Protein AF-H7EK19-F1 (afdb_monomer_lite)

Foldseek 3Di:
DVVVVVVVVVVVVLVVLPAQAAEAEDQDDPDADEAEDDDVVVVSCQCSVQVHRYWYQHQVQCWIWTDHPNHIYIYRLQNARDPVLSVQCVVLVHPHNVLSVVCVVQVHRHSVLSCQCVVQVAPHSVLSVQCVVQVNSHNVLSVVCVVVVHSHPVVSVLVCLQVVLVDPDSVLCVLQVVQVHSHPVQSVLCVVQVHRHSVLSVVCVVLVNRHPVLSVVLVVLVQQLVLQCVVFVDASLLSNLVSLLLVDAFFKDALVRQLVSSVVSLVVRDPSSQQSVQCVRVVDSDGSSVCSDSVNVLVSLVPGDCVQQADADPVRNMTGGDHDRDDRDRDPPPPPPPPPPPPPPPDPDDDD

Organism: NCBI:txid907348

Sequence (352 aa):
MKKLFVALAFIFASFRAWAEIRYIEIESVSNTAIVRLKRLEDLEFLIGKNNISVAFFQKSSGDLLITASGTYFSIFLNGYRTIDDYKKGTSAGFKNGSDFSDAEKHGITSSELYYFFTSNRFSTVADCSDARKNGFPSSNQYYAAKEKGFSKYSDYSEYLKYTELGYKTKEDWKKAEKKGFSYASYFYDAQAKGFSTNADYQKAKSYNLMDESSFKKFCEIEDSIERIISAKTIDKRQAFVFYFLVQLPKGESAISVLSKSLKNLYDENSSDVKNALSKYVNNSYYGPTSLFDQDSLRSFFASVKTSELGSYSSKTEIFKRNGNKPNYPATKKASNGKSGMRNNDENKADAK

Radius of gyration: 44.45 Å; chains: 1; bounding box: 92×53×117 Å

pLDDT: mean 89.16, std 16.13, range [36.12, 98.62]

Secondary structure (DSSP, 8-state):
-HHHHHHHHHHHHTTTT---PEEEEES---S--EEEPS-HHHHHHHHHHHT--EEEEETTTTEEEEEETTEEEEEE-TT-SSHHHHHHHHHTT-SSHHHHHHHHHTT---HHHHHHHHHHT-S-HHHHHHHHHTT-SSHHHHHHHHHTT--SHHHHHHHHHHHHTT-SSHHHHHHHHHTT--SHHHHHHHHHTT--SHHHHHHHHHTT--SHHHHHHHHHHHHHHHHHHHHH---HHHHHHHHHHTTSPSEEEEHHHHHHHHHHHHHTS-HHHHHHHHHHHHSSSS-GGGGGSHHHHHHHHHHS--TTTEEEETTTTEEEE-SPPP-PPPP---------------------

Structure (mmCIF, N/CA/C/O backbone):
data_AF-H7EK19-F1
#
_entry.id   AF-H7EK19-F1
#
loop_
_atom_site.group_PDB
_atom_site.id
_atom_site.type_symbol
_atom_site.label_atom_id
_atom_site.label_alt_id
_atom_site.label_comp_id
_atom_site.label_asym_id
_atom_site.label_entity_id
_atom_site.label_seq_id
_atom_site.pdbx_PDB_ins_code
_atom_site.Cartn_x
_atom_site.Cartn_y
_atom_site.Cartn_z
_atom_site.occupancy
_atom_site.B_iso_or_equiv
_atom_site.auth_seq_id
_atom_site.auth_comp_id
_atom_site.auth_asym_id
_atom_site.auth_atom_id
_atom_site.pdbx_PDB_model_num
ATOM 1 N N . MET A 1 1 ? 18.293 41.337 -48.783 1.00 52.56 1 MET A N 1
ATOM 2 C CA . MET A 1 1 ? 17.989 40.147 -49.615 1.00 52.56 1 MET A CA 1
ATOM 3 C C . MET A 1 1 ? 19.201 39.537 -50.336 1.00 52.56 1 MET A C 1
ATOM 5 O O . MET A 1 1 ? 19.353 38.329 -50.241 1.00 52.56 1 MET A O 1
ATOM 9 N N . LYS A 1 2 ? 20.118 40.296 -50.970 1.00 51.81 2 LYS A N 1
ATOM 10 C CA . LYS A 1 2 ? 21.288 39.707 -51.679 1.00 51.81 2 LYS A CA 1
ATOM 11 C C . LYS A 1 2 ? 22.258 38.883 -50.802 1.00 51.81 2 LYS A C 1
ATOM 13 O O . LYS A 1 2 ? 22.782 37.885 -51.272 1.00 51.81 2 LYS A O 1
ATOM 18 N N . LYS A 1 3 ? 22.450 39.232 -49.521 1.00 51.56 3 LYS A N 1
ATOM 19 C CA . LYS A 1 3 ? 23.320 38.466 -48.598 1.00 51.56 3 LYS A CA 1
ATOM 20 C C . LYS A 1 3 ? 22.725 37.117 -48.143 1.00 51.56 3 LYS A C 1
ATOM 22 O O . LYS A 1 3 ? 23.484 36.219 -47.809 1.00 51.56 3 LYS A O 1
ATOM 27 N N . LEU A 1 4 ? 21.396 36.953 -48.183 1.00 51.84 4 LEU A N 1
ATOM 28 C CA . LEU A 1 4 ? 20.722 35.697 -47.816 1.00 51.84 4 LEU A CA 1
ATOM 29 C C . LEU A 1 4 ? 20.793 34.660 -48.958 1.00 51.84 4 LEU A C 1
ATOM 31 O O . LEU A 1 4 ? 20.957 33.471 -48.713 1.00 51.84 4 LEU A O 1
ATOM 35 N N . PHE A 1 5 ? 20.745 35.126 -50.213 1.00 51.88 5 PHE A N 1
ATOM 36 C CA . PHE A 1 5 ? 20.831 34.272 -51.406 1.00 51.88 5 PHE A CA 1
ATOM 37 C C . PHE A 1 5 ? 22.231 33.673 -51.621 1.00 51.88 5 PHE A C 1
ATOM 39 O O . PHE A 1 5 ? 22.344 32.529 -52.045 1.00 51.88 5 PHE A O 1
ATOM 46 N N . VAL A 1 6 ? 23.299 34.408 -51.282 1.00 55.41 6 VAL A N 1
ATOM 47 C CA . VAL A 1 6 ? 24.682 33.897 -51.372 1.00 55.41 6 VAL A CA 1
ATOM 48 C C . VAL A 1 6 ? 24.949 32.819 -50.312 1.00 55.41 6 VAL A C 1
ATOM 50 O O . VAL A 1 6 ? 25.615 31.832 -50.609 1.00 55.41 6 VAL A O 1
ATOM 53 N N . ALA A 1 7 ? 24.372 32.954 -49.113 1.00 51.50 7 ALA A N 1
ATOM 54 C CA . ALA A 1 7 ? 24.467 31.933 -48.069 1.00 51.50 7 ALA A CA 1
ATOM 55 C C . ALA A 1 7 ? 23.697 30.648 -48.439 1.00 51.50 7 ALA A C 1
ATOM 57 O O . ALA A 1 7 ? 24.230 29.554 -48.275 1.00 51.50 7 ALA A O 1
ATOM 58 N N . LEU A 1 8 ? 22.489 30.759 -49.014 1.00 48.19 8 LEU A N 1
ATOM 59 C CA . LEU A 1 8 ? 21.727 29.588 -49.477 1.00 48.19 8 LEU A CA 1
ATOM 60 C C . LEU A 1 8 ? 22.369 28.889 -50.688 1.00 48.19 8 LEU A C 1
ATOM 62 O O . LEU A 1 8 ? 22.341 27.663 -50.767 1.00 48.19 8 LEU A O 1
ATOM 66 N N . ALA A 1 9 ? 22.974 29.639 -51.615 1.00 51.50 9 ALA A N 1
ATOM 67 C CA . ALA A 1 9 ? 23.651 29.060 -52.776 1.00 51.50 9 ALA A CA 1
ATOM 68 C C . ALA A 1 9 ? 24.913 28.266 -52.388 1.00 51.50 9 ALA A C 1
ATOM 70 O O . ALA A 1 9 ? 25.186 27.230 -52.990 1.00 51.50 9 ALA A O 1
ATOM 71 N N . PHE A 1 10 ? 25.641 28.695 -51.348 1.00 50.44 10 PHE A N 1
ATOM 72 C CA . PHE A 1 10 ? 26.781 27.941 -50.809 1.00 50.44 10 PHE A CA 1
ATOM 73 C C . PHE A 1 10 ? 26.355 26.646 -50.103 1.00 50.44 10 PHE A C 1
ATOM 75 O O . PHE A 1 10 ? 27.049 25.642 -50.229 1.00 50.44 10 PHE A O 1
ATOM 82 N N . ILE A 1 11 ? 25.198 26.642 -49.427 1.00 52.88 11 ILE A N 1
ATOM 83 C CA . ILE A 1 11 ? 24.636 25.439 -48.789 1.00 52.88 11 ILE A CA 1
ATOM 84 C C . ILE A 1 11 ? 24.154 24.427 -49.844 1.00 52.88 11 ILE A C 1
ATOM 86 O O . ILE A 1 11 ? 24.342 23.231 -49.672 1.00 52.88 11 ILE A O 1
ATOM 90 N N . PHE A 1 12 ? 23.576 24.871 -50.965 1.00 49.97 12 PHE A N 1
ATOM 91 C CA . PHE A 1 12 ? 23.122 23.953 -52.022 1.00 49.97 12 PHE A CA 1
ATOM 92 C C . PHE A 1 12 ? 24.250 23.445 -52.938 1.00 49.97 12 PHE A C 1
ATOM 94 O O . PHE A 1 12 ? 24.165 22.325 -53.443 1.00 49.97 12 PHE A O 1
ATOM 101 N N . ALA A 1 13 ? 25.319 24.223 -53.146 1.00 50.69 13 ALA A N 1
ATOM 102 C CA . ALA A 1 13 ? 26.465 23.791 -53.950 1.00 50.69 13 ALA A CA 1
ATOM 103 C C . ALA A 1 13 ? 27.317 22.722 -53.242 1.00 50.69 13 ALA A C 1
ATOM 105 O O . ALA A 1 13 ? 27.831 21.820 -53.903 1.00 50.69 13 ALA A O 1
ATOM 106 N N . SER A 1 14 ? 27.411 22.759 -51.908 1.00 51.62 14 SER A N 1
ATOM 107 C CA . SER A 1 14 ? 28.119 21.737 -51.126 1.00 51.62 14 SER A CA 1
ATOM 108 C C . SER A 1 14 ? 27.370 20.404 -51.025 1.00 51.62 14 SER A C 1
ATOM 110 O O . SER A 1 14 ? 27.998 19.403 -50.702 1.00 51.62 14 SER A O 1
ATOM 112 N N . PHE A 1 15 ? 26.074 20.345 -51.360 1.00 53.38 15 PHE A N 1
ATOM 113 C CA . PHE A 1 15 ? 25.311 19.088 -51.421 1.00 53.38 15 PHE A CA 1
ATOM 114 C C . PHE A 1 15 ? 25.451 18.341 -52.761 1.00 53.38 15 PHE A C 1
ATOM 116 O O . PHE A 1 15 ? 25.273 17.128 -52.795 1.00 53.38 15 PHE A O 1
ATOM 123 N N . ARG A 1 16 ? 25.797 19.019 -53.868 1.00 50.16 16 ARG A N 1
ATOM 124 C CA . ARG A 1 16 ? 25.905 18.391 -55.207 1.00 50.16 16 ARG A CA 1
ATOM 125 C C . ARG A 1 16 ? 27.272 17.778 -55.534 1.00 50.16 16 ARG A C 1
ATOM 127 O O . ARG A 1 16 ? 27.375 17.077 -56.534 1.00 50.16 16 ARG A O 1
ATOM 134 N N . ALA A 1 17 ? 28.302 18.032 -54.726 1.00 50.84 17 ALA A N 1
ATOM 135 C CA . ALA A 1 17 ? 29.666 17.544 -54.963 1.00 50.84 17 ALA A CA 1
ATOM 136 C C . ALA A 1 17 ? 30.024 16.266 -54.182 1.00 50.84 17 ALA A C 1
ATOM 138 O O . ALA A 1 17 ? 31.164 15.809 -54.249 1.00 50.84 17 ALA A O 1
ATOM 139 N N . TRP A 1 18 ? 29.066 15.666 -53.473 1.00 57.31 18 TRP A N 1
ATOM 140 C CA . TRP A 1 18 ? 29.227 14.329 -52.906 1.00 57.31 18 TRP A CA 1
ATOM 141 C C . TRP A 1 18 ? 29.017 13.318 -54.031 1.00 57.31 18 TRP A C 1
ATOM 143 O O . TRP A 1 18 ? 27.973 12.682 -54.148 1.00 57.31 18 TRP A O 1
ATOM 153 N N . ALA A 1 19 ? 30.009 13.236 -54.917 1.00 56.16 19 ALA A N 1
ATOM 154 C CA . ALA A 1 19 ? 30.205 12.062 -55.748 1.00 56.16 19 ALA A CA 1
ATOM 155 C C . ALA A 1 19 ? 30.155 10.828 -54.836 1.00 56.16 19 ALA A C 1
ATOM 157 O O . ALA A 1 19 ? 30.661 10.892 -53.717 1.00 56.16 19 ALA A O 1
ATOM 158 N N . GLU A 1 20 ? 29.524 9.744 -55.288 1.00 81.75 20 GLU A N 1
ATOM 159 C CA . GLU A 1 20 ? 29.396 8.494 -54.534 1.00 81.75 20 GLU A CA 1
ATOM 160 C C . GLU A 1 20 ? 30.774 8.025 -54.042 1.00 81.75 20 GLU A C 1
ATOM 162 O O . GLU A 1 20 ? 31.534 7.393 -54.781 1.00 81.75 20 GLU A O 1
ATOM 167 N N . ILE A 1 21 ? 31.128 8.372 -52.799 1.00 92.56 21 ILE A N 1
ATOM 168 C CA . ILE A 1 21 ? 32.366 7.912 -52.183 1.00 92.56 21 ILE A CA 1
ATOM 169 C C . ILE A 1 21 ? 32.219 6.407 -52.025 1.00 92.56 21 ILE A C 1
ATOM 171 O O . ILE A 1 21 ? 31.307 5.919 -51.356 1.00 92.56 21 ILE A O 1
ATOM 175 N N . ARG A 1 22 ? 33.126 5.659 -52.640 1.00 93.94 22 ARG A N 1
ATOM 176 C CA . ARG A 1 22 ? 33.202 4.214 -52.467 1.00 93.94 22 ARG A CA 1
ATOM 177 C C . ARG A 1 22 ? 33.968 3.919 -51.191 1.00 93.94 22 ARG A C 1
ATOM 179 O O . ARG A 1 22 ? 35.122 4.318 -51.051 1.00 93.94 22 ARG A O 1
ATOM 186 N N . TYR A 1 23 ? 33.325 3.203 -50.281 1.00 94.94 23 TYR A N 1
ATOM 187 C CA . TYR A 1 23 ? 33.923 2.768 -49.027 1.00 94.94 23 TYR A CA 1
ATOM 188 C C . TYR A 1 23 ? 34.503 1.361 -49.198 1.00 94.94 23 TYR A C 1
ATOM 190 O O . TYR A 1 23 ? 33.780 0.434 -49.561 1.00 94.94 23 TYR A O 1
ATOM 198 N N . ILE A 1 24 ? 35.805 1.203 -48.957 1.00 95.62 24 ILE A N 1
ATOM 199 C CA . ILE A 1 24 ? 36.525 -0.074 -49.058 1.00 95.62 24 ILE A CA 1
ATOM 200 C C . ILE A 1 24 ? 36.965 -0.504 -47.659 1.00 95.62 24 ILE A C 1
ATOM 202 O O . ILE A 1 24 ? 37.711 0.213 -46.999 1.00 95.62 24 ILE A O 1
ATOM 206 N N . GLU A 1 25 ? 36.517 -1.670 -47.194 1.00 95.44 25 GLU A N 1
ATOM 207 C CA . GLU A 1 25 ? 36.980 -2.232 -45.920 1.00 95.44 25 GLU A CA 1
ATOM 208 C C . GLU A 1 25 ? 38.424 -2.733 -46.059 1.00 95.44 25 GLU A C 1
ATOM 210 O O . GLU A 1 25 ? 38.752 -3.454 -47.002 1.00 95.44 25 GLU A O 1
ATOM 215 N N . ILE A 1 26 ? 39.285 -2.347 -45.117 1.00 95.06 26 ILE A N 1
ATOM 216 C CA . ILE A 1 26 ? 40.677 -2.796 -45.032 1.00 95.06 26 ILE A CA 1
ATOM 217 C C . ILE A 1 26 ? 40.980 -3.328 -43.628 1.00 95.06 26 ILE A C 1
ATOM 219 O O . ILE A 1 26 ? 40.416 -2.871 -42.630 1.00 95.06 26 ILE A O 1
ATOM 223 N N . GLU A 1 27 ? 41.897 -4.290 -43.535 1.00 91.94 27 GLU A N 1
ATOM 224 C CA . GLU A 1 27 ? 42.293 -4.874 -42.247 1.00 91.94 27 GLU A CA 1
ATOM 225 C C . GLU A 1 27 ? 43.249 -3.958 -41.472 1.00 91.94 27 GLU A C 1
ATOM 227 O O . GLU A 1 27 ? 43.070 -3.716 -40.271 1.00 91.94 27 GLU A O 1
ATOM 232 N N . SER A 1 28 ? 44.267 -3.438 -42.165 1.00 91.62 28 SER A N 1
ATOM 233 C CA . SER A 1 28 ? 45.295 -2.572 -41.590 1.00 91.62 28 SER A CA 1
ATOM 234 C C . SER A 1 28 ? 46.001 -1.718 -42.647 1.00 91.62 28 SER A C 1
ATOM 236 O O . SER A 1 28 ? 45.961 -2.019 -43.840 1.00 91.62 28 SER A O 1
ATOM 238 N N . VAL A 1 29 ? 46.677 -0.661 -42.187 1.00 90.25 29 VAL A N 1
ATOM 239 C CA . VAL A 1 29 ? 47.654 0.111 -42.966 1.00 90.25 29 VAL A CA 1
ATOM 240 C C . VAL A 1 29 ? 49.002 0.012 -42.261 1.00 90.25 29 VAL A C 1
ATOM 242 O O . VAL A 1 29 ? 49.128 0.414 -41.106 1.00 90.25 29 VAL A O 1
ATOM 245 N N . SER A 1 30 ? 50.017 -0.523 -42.940 1.00 88.62 30 SER A N 1
ATOM 246 C CA . SER A 1 30 ? 51.378 -0.634 -42.402 1.00 88.62 30 SER A CA 1
ATOM 247 C C . SER A 1 30 ? 52.306 0.439 -42.974 1.00 88.62 30 SER A C 1
ATOM 249 O O . SER A 1 30 ? 52.207 0.790 -44.149 1.00 88.62 30 SER A O 1
ATOM 251 N N . ASN A 1 31 ? 53.261 0.906 -42.163 1.00 85.69 31 ASN A N 1
ATOM 252 C CA . ASN A 1 31 ? 54.425 1.697 -42.594 1.00 85.69 31 ASN A CA 1
ATOM 253 C C . ASN A 1 31 ? 54.110 3.010 -43.337 1.00 85.69 31 ASN A C 1
ATOM 255 O O . ASN A 1 31 ? 54.865 3.425 -44.211 1.00 85.69 31 ASN A O 1
ATOM 259 N N . THR A 1 32 ? 53.006 3.677 -42.991 1.00 90.69 32 THR A N 1
ATOM 260 C CA . THR A 1 32 ? 52.568 4.918 -43.648 1.00 90.69 32 THR A CA 1
ATOM 261 C C . THR A 1 32 ? 52.334 6.019 -42.616 1.00 90.69 32 THR A C 1
ATOM 263 O O . THR A 1 32 ? 51.726 5.775 -41.574 1.00 90.69 32 THR A O 1
ATOM 266 N N . ALA A 1 33 ? 52.805 7.239 -42.887 1.00 94.12 33 ALA A N 1
ATOM 267 C CA . ALA A 1 33 ? 52.513 8.399 -42.046 1.00 94.12 33 ALA A CA 1
ATOM 268 C C . ALA A 1 33 ? 51.049 8.831 -42.234 1.00 94.12 33 ALA A C 1
ATOM 270 O O . ALA A 1 33 ? 50.626 9.117 -43.355 1.00 94.12 33 ALA A O 1
ATOM 271 N N . ILE A 1 34 ? 50.283 8.880 -41.140 1.00 96.25 34 ILE A N 1
ATOM 272 C CA . ILE A 1 34 ? 48.852 9.207 -41.152 1.00 96.25 34 ILE A CA 1
ATOM 273 C C . ILE A 1 34 ? 48.601 10.472 -40.327 1.00 96.25 34 ILE A C 1
ATOM 275 O O . ILE A 1 34 ? 48.932 10.534 -39.142 1.00 96.25 34 ILE A O 1
ATOM 279 N N . VAL A 1 35 ? 47.951 11.463 -40.936 1.00 97.12 35 VAL A N 1
ATOM 280 C CA . VAL A 1 35 ? 47.472 12.668 -40.251 1.00 97.12 35 VAL A CA 1
ATOM 281 C C . VAL A 1 35 ? 46.093 12.391 -39.649 1.00 97.12 35 VAL A C 1
ATOM 283 O O . VAL A 1 35 ? 45.147 12.063 -40.363 1.00 97.12 35 VAL A O 1
ATOM 286 N N . ARG A 1 36 ? 45.958 12.519 -38.324 1.00 97.38 36 ARG A N 1
ATOM 287 C CA . ARG A 1 36 ? 44.679 12.318 -37.621 1.00 97.38 36 ARG A CA 1
ATOM 288 C C . ARG A 1 36 ? 43.866 13.606 -37.574 1.00 97.38 36 ARG A C 1
ATOM 290 O O . ARG A 1 36 ? 44.278 14.589 -36.958 1.00 97.38 36 ARG A O 1
ATOM 297 N N . LEU A 1 37 ? 42.696 13.577 -38.195 1.00 97.56 37 LEU A N 1
ATOM 298 C CA . LEU A 1 37 ? 41.706 14.643 -38.157 1.00 97.56 37 LEU A CA 1
ATOM 299 C C . LEU A 1 37 ? 40.882 14.548 -36.869 1.00 97.56 37 LEU A C 1
ATOM 301 O O . LEU A 1 37 ? 40.599 13.458 -36.374 1.00 97.56 37 LEU A O 1
ATOM 305 N N . LYS A 1 38 ? 40.488 15.704 -36.326 1.00 95.31 38 LYS A N 1
ATOM 306 C CA . LYS A 1 38 ? 39.653 15.789 -35.114 1.00 95.31 38 LYS A CA 1
ATOM 307 C C . LYS A 1 38 ? 38.187 16.095 -35.404 1.00 95.31 38 LYS A C 1
ATOM 309 O O . LYS A 1 38 ? 37.343 15.829 -34.556 1.00 95.31 38 LYS A O 1
ATOM 314 N N . ARG A 1 39 ? 37.901 16.709 -36.551 1.00 95.88 39 ARG A N 1
ATOM 315 C CA . ARG A 1 39 ? 36.581 17.231 -36.910 1.00 95.88 39 ARG A CA 1
ATOM 316 C C . ARG A 1 39 ? 36.145 16.648 -38.241 1.00 95.88 39 ARG A C 1
ATOM 318 O O . ARG A 1 39 ? 36.969 16.512 -39.148 1.00 95.88 39 ARG A O 1
ATOM 325 N N . LEU A 1 40 ? 34.862 16.325 -38.353 1.00 95.19 40 LEU A N 1
ATOM 326 C CA . LEU A 1 40 ? 34.301 15.768 -39.579 1.00 95.19 40 LEU A CA 1
ATOM 327 C C . LEU A 1 40 ? 34.351 16.793 -40.717 1.00 95.19 40 LEU A C 1
ATOM 329 O O . LEU A 1 40 ? 34.655 16.441 -41.847 1.00 95.19 40 LEU A O 1
ATOM 333 N N . GLU A 1 41 ? 34.170 18.073 -40.406 1.00 94.94 41 GLU A N 1
ATOM 334 C CA . GLU A 1 41 ? 34.181 19.170 -41.374 1.00 94.94 41 GLU A CA 1
ATOM 335 C C . GLU A 1 41 ? 35.538 19.302 -42.087 1.00 94.94 41 GLU A C 1
ATOM 337 O O . GLU A 1 41 ? 35.590 19.638 -43.270 1.00 94.94 41 GLU A O 1
ATOM 342 N N . ASP A 1 42 ? 36.644 18.996 -41.394 1.00 96.44 42 ASP A N 1
ATOM 343 C CA . ASP A 1 42 ? 37.986 19.007 -41.992 1.00 96.44 42 ASP A CA 1
ATOM 344 C C . ASP A 1 42 ? 38.141 17.868 -43.013 1.00 96.44 42 ASP A C 1
ATOM 346 O O . ASP A 1 42 ? 38.735 18.053 -44.076 1.00 96.44 42 ASP A O 1
ATOM 350 N N . LEU A 1 43 ? 37.566 16.696 -42.720 1.00 95.38 43 LEU A N 1
ATOM 351 C CA . LEU A 1 43 ? 37.526 15.571 -43.654 1.00 95.38 43 LEU A CA 1
ATOM 352 C C . LEU A 1 43 ? 36.686 15.920 -44.889 1.00 95.38 43 LEU A C 1
ATOM 354 O O . LEU A 1 43 ? 37.124 15.696 -46.015 1.00 95.38 43 LEU A O 1
ATOM 358 N N . GLU A 1 44 ? 35.500 16.490 -44.686 1.00 93.00 44 GLU A N 1
ATOM 359 C CA . GLU A 1 44 ? 34.592 16.888 -45.768 1.00 93.00 44 GLU A CA 1
ATOM 360 C C . GLU A 1 44 ? 35.215 17.938 -46.683 1.00 93.00 44 GLU A C 1
ATOM 362 O O . GLU A 1 44 ? 35.127 17.835 -47.910 1.00 93.00 44 GLU A O 1
ATOM 367 N N . PHE A 1 45 ? 35.906 18.917 -46.095 1.00 93.88 45 PHE A N 1
ATOM 368 C CA . PHE A 1 45 ? 36.671 19.903 -46.844 1.00 93.88 45 PHE A CA 1
ATOM 369 C C . PHE A 1 45 ? 37.740 19.236 -47.718 1.00 93.88 45 PHE A C 1
ATOM 371 O O . PHE A 1 45 ? 37.851 19.561 -48.902 1.00 93.88 45 PHE A O 1
ATOM 378 N N . LEU A 1 46 ? 38.506 18.284 -47.171 1.00 94.81 46 LEU A N 1
ATOM 379 C CA . LEU A 1 46 ? 39.536 17.560 -47.923 1.00 94.81 46 LEU A CA 1
ATOM 380 C C . LEU A 1 46 ? 38.941 16.724 -49.060 1.00 94.81 46 LEU A C 1
ATOM 382 O O . LEU A 1 46 ? 39.485 16.752 -50.166 1.00 94.81 46 LEU A O 1
ATOM 386 N N . ILE A 1 47 ? 37.826 16.034 -48.813 1.00 93.25 47 ILE A N 1
ATOM 387 C CA . ILE A 1 47 ? 37.104 15.254 -49.825 1.00 93.25 47 ILE A CA 1
ATOM 388 C C . ILE A 1 47 ? 36.685 16.153 -50.987 1.00 93.25 47 ILE A C 1
ATOM 390 O O . ILE A 1 47 ? 37.049 15.882 -52.133 1.00 93.25 47 ILE A O 1
ATOM 394 N N . GLY A 1 48 ? 35.985 17.253 -50.690 1.00 90.62 48 GLY A N 1
ATOM 395 C CA . GLY A 1 48 ? 35.485 18.172 -51.711 1.00 90.62 48 GLY A CA 1
ATOM 396 C C . GLY A 1 48 ? 36.603 18.899 -52.458 1.00 90.62 48 GLY A C 1
ATOM 397 O O . GLY A 1 48 ? 36.539 19.061 -53.673 1.00 90.62 48 GLY A O 1
ATOM 398 N N . LYS A 1 49 ? 37.670 19.306 -51.759 1.00 94.12 49 LYS A N 1
ATOM 399 C CA . LYS A 1 49 ? 38.791 20.037 -52.368 1.00 94.12 49 LYS A CA 1
ATOM 400 C C . LYS A 1 49 ? 39.626 19.175 -53.317 1.00 94.12 49 LYS A C 1
ATOM 402 O O . LYS A 1 49 ? 40.177 19.714 -54.276 1.00 94.12 49 LYS A O 1
ATOM 407 N N . ASN A 1 50 ? 39.741 17.876 -53.041 1.00 94.25 50 ASN A N 1
ATOM 408 C CA . ASN A 1 50 ? 40.608 16.958 -53.785 1.00 94.25 50 ASN A CA 1
ATOM 409 C C . ASN A 1 50 ? 39.835 15.984 -54.690 1.00 94.25 50 ASN A C 1
ATOM 411 O O . ASN A 1 50 ? 40.455 15.096 -55.268 1.00 94.25 50 ASN A O 1
ATOM 415 N N . ASN A 1 51 ? 38.511 16.143 -54.832 1.00 90.81 51 ASN A N 1
ATOM 416 C CA . ASN A 1 51 ? 37.643 15.249 -55.613 1.00 90.81 51 ASN A CA 1
ATOM 417 C C . ASN A 1 51 ? 37.824 13.765 -55.233 1.00 90.81 51 ASN A C 1
ATOM 419 O O . ASN A 1 51 ? 37.951 12.893 -56.096 1.00 90.81 51 ASN A O 1
ATOM 423 N N . ILE A 1 52 ? 37.887 13.480 -53.930 1.00 92.81 52 ILE A N 1
ATOM 424 C CA . ILE A 1 52 ? 38.111 12.122 -53.425 1.00 92.81 52 ILE A CA 1
ATOM 425 C C . ILE A 1 52 ? 36.854 11.285 -53.660 1.00 92.81 52 ILE A C 1
ATOM 427 O O . ILE A 1 52 ? 35.772 11.644 -53.206 1.00 92.81 52 ILE A O 1
ATOM 431 N N . SER A 1 53 ? 37.012 10.147 -54.334 1.00 91.75 53 SER A N 1
ATOM 432 C CA . SER A 1 53 ? 35.922 9.212 -54.654 1.00 91.75 53 SER A CA 1
ATOM 433 C C . SER A 1 53 ? 36.047 7.855 -53.957 1.00 91.75 53 SER A C 1
ATOM 435 O O . SER A 1 53 ? 35.157 7.018 -54.084 1.00 91.75 53 SER A O 1
ATOM 437 N N . VAL A 1 54 ? 37.133 7.620 -53.216 1.00 94.50 54 VAL A N 1
ATOM 438 C CA . VAL A 1 54 ? 37.385 6.369 -52.489 1.00 94.50 54 VAL A CA 1
ATOM 439 C C . VAL A 1 54 ? 37.847 6.690 -51.074 1.00 94.50 54 VAL A C 1
ATOM 441 O O . VAL A 1 54 ? 38.742 7.514 -50.882 1.00 94.50 54 VAL A O 1
ATOM 444 N N . ALA A 1 55 ? 37.251 6.020 -50.095 1.00 95.94 55 ALA A N 1
ATOM 445 C CA . ALA A 1 55 ? 37.669 6.051 -48.704 1.00 95.94 55 ALA A CA 1
ATOM 446 C C . ALA A 1 55 ? 37.832 4.618 -48.186 1.00 95.94 55 ALA A C 1
ATOM 448 O O . ALA A 1 55 ? 37.104 3.713 -48.593 1.00 95.94 55 ALA A O 1
ATOM 449 N N . PHE A 1 56 ? 38.784 4.404 -47.285 1.00 96.06 56 PHE A N 1
ATOM 450 C CA . PHE A 1 56 ? 39.096 3.090 -46.735 1.00 96.06 56 PHE A CA 1
ATOM 451 C C . PHE A 1 56 ? 38.654 3.020 -45.275 1.00 96.06 56 PHE A C 1
ATOM 453 O O . PHE A 1 56 ? 39.109 3.812 -44.456 1.00 96.06 56 PHE A O 1
ATOM 460 N N . PHE A 1 57 ? 37.763 2.095 -44.933 1.00 95.25 57 PHE A N 1
ATOM 461 C CA . PHE A 1 57 ? 37.321 1.873 -43.560 1.00 95.25 57 PHE A CA 1
ATOM 462 C C . PHE A 1 57 ? 38.182 0.790 -42.910 1.00 95.25 57 PHE A C 1
ATOM 464 O O . PHE A 1 57 ? 38.154 -0.370 -43.324 1.00 95.25 57 PHE A O 1
ATOM 471 N N . GLN A 1 58 ? 38.941 1.158 -41.882 1.00 94.31 58 GLN A N 1
ATOM 472 C CA . GLN A 1 58 ? 39.765 0.223 -41.132 1.00 94.31 58 GLN A CA 1
ATOM 473 C C . GLN A 1 58 ? 38.961 -0.368 -39.971 1.00 94.31 58 GLN A C 1
ATOM 475 O O . GLN A 1 58 ? 38.798 0.253 -38.921 1.00 94.31 58 GLN A O 1
ATOM 480 N N . LYS A 1 59 ? 38.487 -1.606 -40.131 1.00 88.00 59 LYS A N 1
ATOM 481 C CA . LYS A 1 59 ? 37.583 -2.255 -39.164 1.00 88.00 59 LYS A CA 1
ATOM 482 C C . LYS A 1 59 ? 38.170 -2.417 -37.762 1.00 88.00 59 LYS A C 1
ATOM 484 O O . LYS A 1 59 ? 37.432 -2.346 -36.785 1.00 88.00 59 LYS A O 1
ATOM 489 N N . SER A 1 60 ? 39.480 -2.640 -37.666 1.00 89.00 60 SER A N 1
ATOM 490 C CA . SER A 1 60 ? 40.178 -2.850 -36.393 1.00 89.00 60 SER A CA 1
ATOM 491 C C . SER A 1 60 ? 40.211 -1.597 -35.514 1.00 89.00 60 SER A C 1
ATOM 493 O O . SER A 1 60 ? 40.103 -1.713 -34.296 1.00 89.00 60 SER A O 1
ATOM 495 N N . SER A 1 61 ? 40.330 -0.409 -36.114 1.00 90.56 61 SER A N 1
ATOM 496 C CA . SER A 1 61 ? 40.373 0.863 -35.386 1.00 90.56 61 SER A CA 1
ATOM 497 C C . SER A 1 61 ? 39.069 1.654 -35.450 1.00 90.56 61 SER A C 1
ATOM 499 O O . SER A 1 61 ? 38.870 2.535 -34.624 1.00 90.56 61 SER A O 1
ATOM 501 N N . GLY A 1 62 ? 38.176 1.358 -36.400 1.00 92.06 62 GLY A N 1
ATOM 502 C CA . GLY A 1 62 ? 36.992 2.175 -36.679 1.00 92.06 62 GLY A CA 1
ATOM 503 C C . GLY A 1 62 ? 37.324 3.514 -37.348 1.00 92.06 62 GLY A C 1
ATOM 504 O O . GLY A 1 62 ? 36.494 4.427 -37.323 1.00 92.06 62 GLY A O 1
ATOM 505 N N . ASP A 1 63 ? 38.530 3.644 -37.907 1.00 95.19 63 ASP A N 1
ATOM 506 C CA . ASP A 1 63 ? 38.958 4.835 -38.633 1.00 95.19 63 ASP A CA 1
ATOM 507 C C . ASP A 1 63 ? 38.496 4.791 -40.092 1.00 95.19 63 ASP A C 1
ATOM 509 O O . ASP A 1 63 ? 38.519 3.747 -40.748 1.00 95.19 63 ASP A O 1
ATOM 513 N N . LEU A 1 64 ? 38.143 5.959 -40.622 1.00 96.62 64 LEU A N 1
ATOM 514 C CA . LEU A 1 64 ? 37.989 6.191 -42.051 1.00 96.62 64 LEU A CA 1
ATOM 515 C C . LEU A 1 64 ? 39.233 6.905 -42.576 1.00 96.62 64 LEU A C 1
ATOM 517 O O . LEU A 1 64 ? 39.605 7.963 -42.066 1.00 96.62 64 LEU A O 1
ATOM 521 N N . LEU A 1 65 ? 39.860 6.333 -43.599 1.00 96.75 65 LEU A N 1
ATOM 522 C CA . LEU A 1 65 ? 41.068 6.843 -44.224 1.00 96.75 65 LEU A CA 1
ATOM 523 C C . LEU A 1 65 ? 40.785 7.365 -45.631 1.00 96.75 65 LEU A C 1
ATOM 525 O O . LEU A 1 65 ? 40.065 6.746 -46.412 1.00 96.75 65 LEU A O 1
ATOM 529 N N . ILE A 1 66 ? 41.410 8.485 -45.973 1.00 96.38 66 ILE A N 1
ATOM 530 C CA . ILE A 1 66 ? 41.404 9.063 -47.319 1.00 96.38 66 ILE A CA 1
ATOM 531 C C . ILE A 1 66 ? 42.830 9.435 -47.722 1.00 96.38 66 ILE A C 1
ATOM 533 O O . ILE A 1 66 ? 43.689 9.669 -46.867 1.00 96.38 66 ILE A O 1
ATOM 537 N N . THR A 1 67 ? 43.074 9.552 -49.024 1.00 96.19 67 THR A N 1
ATOM 538 C CA . THR A 1 67 ? 44.343 10.060 -49.555 1.00 96.19 67 THR A CA 1
ATOM 539 C C . THR A 1 67 ? 44.095 11.368 -50.295 1.00 96.19 67 THR A C 1
ATOM 541 O O . THR A 1 67 ? 43.290 11.415 -51.221 1.00 96.19 67 THR A O 1
ATOM 544 N N . ALA A 1 68 ? 44.800 12.429 -49.906 1.00 95.75 68 ALA A N 1
ATOM 545 C CA . ALA A 1 68 ? 44.763 13.723 -50.582 1.00 95.75 68 ALA A CA 1
ATOM 546 C C . ALA A 1 68 ? 46.188 14.245 -50.771 1.00 95.75 68 ALA A C 1
ATOM 548 O O . ALA A 1 68 ? 46.960 14.309 -49.815 1.00 95.75 68 ALA A O 1
ATOM 549 N N . SER A 1 69 ? 46.549 14.594 -52.010 1.00 94.00 69 SER A N 1
ATOM 550 C CA . SER A 1 69 ? 47.882 15.115 -52.360 1.00 94.00 69 SER A CA 1
ATOM 551 C C . SER A 1 69 ? 49.036 14.256 -51.819 1.00 94.00 69 SER A C 1
ATOM 553 O O . SER A 1 69 ? 49.993 14.767 -51.243 1.00 94.00 69 SER A O 1
ATOM 555 N N . GLY A 1 70 ? 48.916 12.928 -51.939 1.00 93.19 70 GLY A N 1
ATOM 556 C CA . GLY A 1 70 ? 49.924 11.969 -51.464 1.00 93.19 70 GLY A CA 1
ATOM 557 C C . GLY A 1 70 ? 49.991 11.780 -49.944 1.00 93.19 70 GLY A C 1
ATOM 558 O O . GLY A 1 70 ? 50.808 10.997 -49.471 1.00 93.19 70 GLY A O 1
ATOM 559 N N . THR A 1 71 ? 49.140 12.459 -49.171 1.00 96.12 71 THR A N 1
ATOM 560 C CA . THR A 1 71 ? 49.065 12.321 -47.710 1.00 96.12 71 THR A CA 1
ATOM 561 C C . THR A 1 71 ? 47.865 11.475 -47.308 1.00 96.12 71 THR A C 1
ATOM 563 O O . 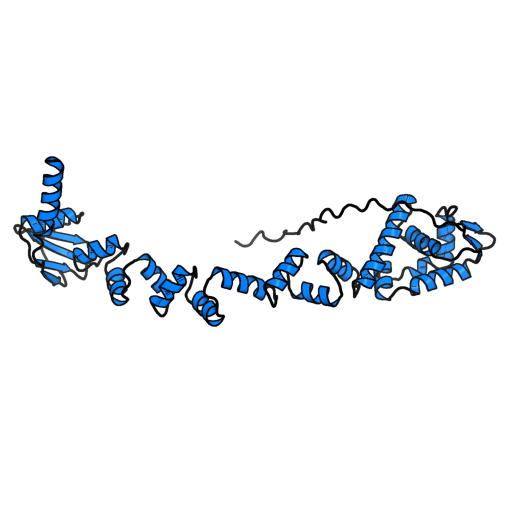THR A 1 71 ? 46.766 11.667 -47.834 1.00 96.12 71 THR A O 1
ATOM 566 N N . TYR A 1 72 ? 48.063 10.566 -46.353 1.00 96.25 72 TYR A N 1
ATOM 567 C CA . TYR A 1 72 ? 46.972 9.818 -45.739 1.00 96.25 72 TYR A CA 1
ATOM 568 C C . TYR A 1 72 ? 46.398 10.596 -44.561 1.00 96.25 72 TYR A C 1
ATOM 570 O O . TYR A 1 72 ? 47.120 10.983 -43.640 1.00 96.25 72 TYR A O 1
ATOM 578 N N . PHE A 1 73 ? 45.086 10.784 -44.578 1.00 97.31 73 PHE A N 1
ATOM 579 C CA . PHE A 1 73 ? 44.332 11.352 -43.471 1.00 97.31 73 PHE A CA 1
ATOM 580 C C . PHE A 1 73 ? 43.432 10.274 -42.882 1.00 97.31 73 PHE A C 1
ATOM 582 O O . PHE A 1 73 ? 42.913 9.440 -43.619 1.00 97.31 73 PHE A O 1
ATOM 589 N N . SER A 1 74 ? 43.238 10.299 -41.568 1.00 97.19 74 SER A N 1
ATOM 590 C CA . SER A 1 74 ? 42.310 9.408 -40.867 1.00 97.19 74 SER A CA 1
ATOM 591 C C . SER A 1 74 ? 41.393 10.198 -39.948 1.00 97.19 74 SER A C 1
ATOM 593 O O . SER A 1 74 ? 41.795 11.224 -39.397 1.00 97.19 74 SER A O 1
ATOM 595 N N . ILE A 1 75 ? 40.178 9.703 -39.756 1.00 97.56 75 ILE A N 1
ATOM 596 C CA . ILE A 1 75 ? 39.254 10.186 -38.735 1.00 97.56 75 ILE A CA 1
ATOM 597 C C . ILE A 1 75 ? 38.614 8.995 -38.031 1.00 97.56 75 ILE A C 1
ATOM 599 O O . ILE A 1 75 ? 38.181 8.043 -38.679 1.00 97.56 75 ILE A O 1
ATOM 603 N N . PHE A 1 76 ? 38.526 9.062 -36.707 1.00 96.25 76 PHE A N 1
ATOM 604 C CA . PHE A 1 76 ? 37.837 8.043 -35.930 1.00 96.25 76 PHE A CA 1
ATOM 605 C C . PHE A 1 76 ? 36.328 8.258 -36.030 1.00 96.25 76 PHE A C 1
ATOM 607 O O . PHE A 1 76 ? 35.799 9.245 -35.514 1.00 96.25 76 PHE A O 1
ATOM 614 N N . LEU A 1 77 ? 35.628 7.323 -36.673 1.00 95.62 77 LEU A N 1
ATOM 615 C CA . LEU A 1 77 ? 34.176 7.369 -36.819 1.00 95.62 77 LEU A CA 1
ATOM 616 C C . LEU A 1 77 ? 33.474 6.486 -35.791 1.00 95.62 77 LEU A C 1
ATOM 618 O O . LEU A 1 77 ? 32.365 6.058 -36.039 1.00 95.62 77 LEU A O 1
ATOM 622 N N . ASN A 1 78 ? 34.089 6.159 -34.654 1.00 94.56 78 ASN A N 1
ATOM 623 C CA . ASN A 1 78 ? 33.468 5.367 -33.583 1.00 94.56 78 ASN A CA 1
ATOM 624 C C . ASN A 1 78 ? 32.675 4.126 -34.057 1.00 94.56 78 ASN A C 1
ATOM 626 O O . ASN A 1 78 ? 31.569 3.852 -33.585 1.00 94.56 78 ASN A O 1
ATOM 630 N N . GLY A 1 79 ? 33.220 3.407 -35.043 1.00 93.56 79 GLY A N 1
ATOM 631 C CA . GLY A 1 79 ? 32.611 2.210 -35.630 1.00 93.56 79 GLY A CA 1
ATOM 632 C C . GLY A 1 79 ? 31.517 2.450 -36.682 1.00 93.56 79 GLY A C 1
ATOM 633 O O . GLY A 1 79 ? 30.958 1.474 -37.179 1.00 93.56 79 GLY A O 1
ATOM 634 N N . TYR A 1 80 ? 31.193 3.698 -37.036 1.00 95.44 80 TYR A N 1
ATOM 635 C CA . TYR A 1 80 ? 30.323 4.022 -38.173 1.00 95.44 80 TYR A CA 1
ATOM 636 C C . TYR A 1 80 ? 31.056 3.739 -39.495 1.00 95.44 80 TYR A C 1
ATOM 638 O O . TYR A 1 80 ? 32.224 4.099 -39.646 1.00 95.44 80 TYR A O 1
ATOM 646 N N . ARG A 1 81 ? 30.382 3.080 -40.450 1.00 92.25 81 ARG A N 1
ATOM 647 C CA . ARG A 1 81 ? 31.004 2.612 -41.705 1.00 92.25 81 ARG A CA 1
ATOM 648 C C . ARG A 1 81 ? 31.167 3.723 -42.738 1.00 92.25 81 ARG A C 1
ATOM 650 O O . ARG A 1 81 ? 32.145 3.727 -43.482 1.00 92.25 81 ARG A O 1
ATOM 657 N N . THR A 1 82 ? 30.215 4.650 -42.783 1.00 93.94 82 THR A N 1
ATOM 658 C CA . THR A 1 82 ? 30.212 5.777 -43.720 1.00 93.94 82 THR A CA 1
ATOM 659 C C . THR A 1 82 ? 30.080 7.114 -42.990 1.00 93.94 82 THR A C 1
ATOM 661 O O . THR A 1 82 ? 29.703 7.178 -41.816 1.00 93.94 82 THR A O 1
ATOM 664 N N . ILE A 1 83 ? 30.382 8.208 -43.698 1.00 93.62 83 ILE A N 1
ATOM 665 C CA . ILE A 1 83 ? 30.165 9.572 -43.184 1.00 93.62 83 ILE A CA 1
ATOM 666 C C . ILE A 1 83 ? 28.667 9.816 -42.950 1.00 93.62 83 ILE A C 1
ATOM 668 O O . ILE A 1 83 ? 28.288 10.437 -41.956 1.00 93.62 83 ILE A O 1
ATOM 672 N N . ASP A 1 84 ? 27.817 9.289 -43.832 1.00 93.44 84 ASP A N 1
ATOM 673 C CA . ASP A 1 84 ? 26.365 9.401 -43.707 1.00 93.44 84 ASP A CA 1
ATOM 674 C C . ASP A 1 84 ? 25.837 8.637 -42.491 1.00 93.44 84 ASP A C 1
ATOM 676 O O . ASP A 1 84 ? 25.005 9.178 -41.765 1.00 93.44 84 ASP A O 1
ATOM 680 N N . ASP A 1 85 ? 26.347 7.432 -42.214 1.00 95.75 85 ASP A N 1
ATOM 681 C CA . ASP A 1 85 ? 25.982 6.670 -41.011 1.00 95.75 85 ASP A CA 1
ATOM 682 C C . ASP A 1 85 ? 26.404 7.417 -39.751 1.00 95.75 85 ASP A C 1
ATOM 684 O O . ASP A 1 85 ? 25.624 7.525 -38.808 1.00 95.75 85 ASP A O 1
ATOM 688 N N . TYR A 1 86 ? 27.618 7.980 -39.748 1.00 96.00 86 TYR A N 1
ATOM 689 C CA . TYR A 1 86 ? 28.100 8.789 -38.634 1.00 96.00 86 TYR A CA 1
ATOM 690 C C . TYR A 1 86 ? 27.151 9.959 -38.370 1.00 96.00 86 TYR A C 1
ATOM 692 O O . TYR A 1 86 ? 26.704 10.148 -37.240 1.00 96.00 86 TYR A O 1
ATOM 700 N N . LYS A 1 87 ? 26.777 10.721 -39.404 1.00 95.06 87 LYS A N 1
ATOM 701 C CA . LYS A 1 87 ? 25.845 11.851 -39.277 1.00 95.06 87 LYS A CA 1
ATOM 702 C C . LYS A 1 87 ? 24.457 11.413 -38.824 1.00 95.06 87 LYS A C 1
ATOM 704 O O . LYS A 1 87 ? 23.916 12.004 -37.891 1.00 95.06 87 LYS A O 1
ATOM 709 N N . LYS A 1 88 ? 23.876 10.395 -39.468 1.00 96.31 88 LYS A N 1
ATOM 710 C CA . LYS A 1 88 ? 22.542 9.869 -39.138 1.00 96.31 88 LYS A CA 1
ATOM 711 C C . LYS A 1 88 ? 22.507 9.336 -37.711 1.00 96.31 88 LYS A C 1
ATOM 713 O O . LYS A 1 88 ? 21.648 9.745 -36.936 1.00 96.31 88 LYS A O 1
ATOM 718 N N . GLY A 1 89 ? 23.462 8.486 -37.347 1.00 97.12 89 GLY A N 1
ATOM 719 C CA . GLY A 1 89 ? 23.541 7.867 -36.032 1.00 97.12 89 GLY A CA 1
ATOM 720 C C . GLY A 1 89 ? 23.794 8.871 -34.917 1.00 97.12 89 GLY A C 1
ATOM 721 O O . GLY A 1 89 ? 23.059 8.874 -33.932 1.00 97.12 89 GLY A O 1
ATOM 722 N N . THR A 1 90 ? 24.756 9.783 -35.083 1.00 96.75 90 THR A N 1
ATOM 723 C CA . THR A 1 90 ? 25.005 10.841 -34.085 1.00 96.75 90 THR A CA 1
ATOM 724 C C . THR A 1 90 ? 23.812 11.786 -33.940 1.00 96.75 90 THR A C 1
ATOM 726 O O . THR A 1 90 ? 23.432 12.101 -32.813 1.00 96.75 90 THR A O 1
ATOM 729 N N . SER A 1 91 ? 23.152 12.164 -35.042 1.00 96.38 91 SER A N 1
ATOM 730 C CA . SER A 1 91 ? 21.926 12.982 -35.008 1.00 96.38 91 SER A CA 1
ATOM 731 C C . SER A 1 91 ? 20.754 12.258 -34.336 1.00 96.38 91 SER A C 1
ATOM 733 O O . SER A 1 91 ? 19.937 12.887 -33.671 1.00 96.38 91 SER A O 1
ATOM 735 N N . ALA A 1 92 ? 20.688 10.932 -34.468 1.00 97.50 92 ALA A N 1
ATOM 736 C CA . ALA A 1 92 ? 19.735 10.068 -33.774 1.00 97.50 92 ALA A CA 1
ATOM 737 C C . ALA A 1 92 ? 20.147 9.720 -32.326 1.00 97.50 92 ALA A C 1
ATOM 739 O O . ALA A 1 92 ? 19.421 8.998 -31.635 1.00 97.50 92 ALA A O 1
ATOM 740 N N . GLY A 1 93 ? 21.295 10.229 -31.862 1.00 97.88 93 GLY A N 1
ATOM 741 C CA . GLY A 1 93 ? 21.804 10.084 -30.499 1.00 97.88 93 GLY A CA 1
ATOM 742 C C . GLY A 1 93 ? 22.531 8.768 -30.210 1.00 97.88 93 GLY A C 1
ATOM 743 O O . GLY A 1 93 ? 22.693 8.416 -29.038 1.00 97.88 93 GLY A O 1
ATOM 744 N N . PHE A 1 94 ? 22.917 7.996 -31.226 1.00 98.06 94 PHE A N 1
ATOM 745 C CA . PHE A 1 94 ? 23.667 6.753 -31.044 1.00 98.06 94 PHE A CA 1
ATOM 746 C C . PHE A 1 94 ? 25.118 7.045 -30.680 1.00 98.06 94 PHE A C 1
ATOM 748 O O . PHE A 1 94 ? 25.768 7.922 -31.254 1.00 98.06 94 PHE A O 1
ATOM 755 N N . LYS A 1 95 ? 25.648 6.283 -29.718 1.00 96.75 95 LYS A N 1
ATOM 756 C CA . LYS A 1 95 ? 27.015 6.495 -29.238 1.00 96.75 95 LYS A CA 1
ATOM 757 C C . LYS A 1 95 ? 28.048 5.992 -30.236 1.00 96.75 95 LYS A C 1
ATOM 759 O O . LYS A 1 95 ? 29.056 6.661 -30.409 1.00 96.75 95 LYS A O 1
ATOM 764 N N . ASN A 1 96 ? 27.807 4.852 -30.880 1.00 96.69 96 ASN A N 1
ATOM 765 C CA . ASN A 1 96 ? 28.743 4.186 -31.786 1.00 96.69 96 ASN A CA 1
ATOM 766 C C . ASN A 1 96 ? 28.004 3.558 -32.981 1.00 96.69 96 ASN A C 1
ATOM 768 O O . ASN A 1 96 ? 26.790 3.343 -32.934 1.00 96.69 96 ASN A O 1
ATOM 772 N N . GLY A 1 97 ? 28.750 3.242 -34.040 1.00 95.88 97 GLY A N 1
ATOM 773 C CA . GLY A 1 97 ? 28.185 2.674 -35.264 1.00 95.88 97 GLY A CA 1
ATOM 774 C C . GLY A 1 97 ? 27.690 1.235 -35.138 1.00 95.88 97 GLY A C 1
ATOM 775 O O . GLY A 1 97 ? 26.834 0.832 -35.921 1.00 95.88 97 GLY A O 1
ATOM 776 N N . SER A 1 98 ? 28.162 0.475 -34.142 1.00 96.19 98 SER A N 1
ATOM 777 C CA . SER A 1 98 ? 27.653 -0.877 -33.880 1.00 96.19 98 SER A CA 1
ATOM 778 C C . SER A 1 98 ? 26.203 -0.829 -33.397 1.00 96.19 98 SER A C 1
ATOM 780 O O . SER A 1 98 ? 25.361 -1.526 -33.955 1.00 96.19 98 SER A O 1
ATOM 782 N N . ASP A 1 99 ? 25.904 0.023 -32.412 1.00 98.00 99 ASP A N 1
ATOM 783 C CA . ASP A 1 99 ? 24.547 0.224 -31.892 1.00 98.00 99 ASP A CA 1
ATOM 784 C C . ASP A 1 99 ? 23.608 0.770 -32.971 1.00 98.00 99 ASP A C 1
ATOM 786 O O . ASP A 1 99 ? 22.479 0.308 -33.097 1.00 98.00 99 ASP A O 1
ATOM 790 N N . PHE A 1 100 ? 24.077 1.738 -33.766 1.00 98.19 100 PHE A N 1
ATOM 791 C CA . PHE A 1 100 ? 23.296 2.299 -34.870 1.00 98.19 100 PHE A CA 1
ATOM 792 C C . PHE A 1 100 ? 22.961 1.240 -35.925 1.00 98.19 100 PHE A C 1
ATOM 794 O O . PHE A 1 100 ? 21.797 1.064 -36.272 1.00 98.19 100 PHE A O 1
ATOM 801 N N . SER A 1 101 ? 23.964 0.488 -36.386 1.00 96.62 101 SER A N 1
ATOM 802 C CA . SER A 1 101 ? 23.760 -0.564 -37.384 1.00 96.62 101 SER A CA 1
ATOM 803 C C . SER A 1 101 ? 22.849 -1.678 -36.867 1.00 96.62 101 SER A C 1
ATOM 805 O O . SER A 1 101 ? 22.052 -2.221 -37.628 1.00 96.62 101 SER A O 1
ATOM 807 N N . ASP A 1 102 ? 22.939 -2.033 -35.583 1.00 97.75 102 ASP A N 1
ATOM 808 C CA . ASP A 1 102 ? 22.041 -3.020 -34.990 1.00 97.75 102 ASP A CA 1
ATOM 809 C C . ASP A 1 102 ? 20.604 -2.495 -34.861 1.00 97.75 102 ASP A C 1
ATOM 811 O O . ASP A 1 102 ? 19.654 -3.191 -35.221 1.00 97.75 102 ASP A O 1
ATOM 815 N N . ALA A 1 103 ? 20.437 -1.233 -34.462 1.00 98.25 103 ALA A N 1
ATOM 816 C CA . ALA A 1 103 ? 19.140 -0.569 -34.433 1.00 98.25 103 ALA A CA 1
ATOM 817 C C . ALA A 1 103 ? 18.469 -0.536 -35.815 1.00 98.25 103 ALA A C 1
ATOM 819 O O . ALA A 1 103 ? 17.270 -0.809 -35.911 1.00 98.25 103 ALA A O 1
ATOM 820 N N . GLU A 1 104 ? 19.228 -0.291 -36.887 1.00 97.62 104 GLU A N 1
ATOM 821 C CA . GLU A 1 104 ? 18.714 -0.322 -38.262 1.00 97.62 104 GLU A CA 1
ATOM 822 C C . GLU A 1 104 ? 18.165 -1.700 -38.657 1.00 97.62 104 GLU A C 1
ATOM 824 O O . GLU A 1 104 ? 17.106 -1.768 -39.283 1.00 97.62 104 GLU A O 1
ATOM 829 N N . LYS A 1 105 ? 18.794 -2.807 -38.228 1.00 97.69 105 LYS A N 1
ATOM 830 C CA . LYS A 1 105 ? 18.264 -4.169 -38.470 1.00 97.69 105 LYS A CA 1
ATOM 831 C C . LYS A 1 105 ? 16.893 -4.382 -37.831 1.00 97.69 105 LYS A C 1
ATOM 833 O O . LYS A 1 105 ? 16.099 -5.181 -38.320 1.00 97.69 105 LYS A O 1
ATOM 838 N N . HIS A 1 106 ? 16.620 -3.670 -36.741 1.00 97.12 106 HIS A N 1
ATOM 839 C CA . HIS A 1 106 ? 15.340 -3.682 -36.041 1.00 97.12 106 HIS A CA 1
ATOM 840 C C . HIS A 1 106 ? 14.374 -2.586 -36.525 1.00 97.12 106 HIS A C 1
ATOM 842 O O . HIS A 1 106 ? 13.255 -2.499 -36.020 1.00 97.12 106 HIS A O 1
ATOM 848 N N . GLY A 1 107 ? 14.775 -1.746 -37.487 1.00 97.25 107 GLY A N 1
ATOM 849 C CA . GLY A 1 107 ? 13.984 -0.601 -37.944 1.00 97.25 107 GLY A CA 1
ATOM 850 C C . GLY A 1 107 ? 13.845 0.511 -36.896 1.00 97.25 107 GLY A C 1
ATOM 851 O O . GLY A 1 107 ? 12.880 1.273 -36.931 1.00 97.25 107 GLY A O 1
ATOM 852 N N . ILE A 1 108 ? 14.774 0.600 -35.939 1.00 97.81 108 ILE A N 1
ATOM 853 C CA . ILE A 1 108 ? 14.777 1.610 -34.877 1.00 97.81 108 ILE A CA 1
ATOM 854 C C . ILE A 1 108 ? 15.650 2.794 -35.299 1.00 97.81 108 ILE A C 1
ATOM 856 O O . ILE A 1 108 ? 16.846 2.649 -35.520 1.00 97.81 108 ILE A O 1
ATOM 860 N N . THR A 1 109 ? 15.067 3.993 -35.342 1.00 96.81 109 THR A N 1
ATOM 861 C CA . THR A 1 109 ? 15.756 5.222 -35.780 1.00 96.81 109 THR A CA 1
ATOM 862 C C . THR A 1 109 ? 16.193 6.141 -34.639 1.00 96.81 109 THR A C 1
ATOM 864 O O . THR A 1 109 ? 16.831 7.156 -34.889 1.00 96.81 109 THR A O 1
ATOM 867 N N . SER A 1 110 ? 15.854 5.817 -33.388 1.00 97.50 110 SER A N 1
ATOM 868 C CA . SER A 1 110 ? 16.177 6.616 -32.198 1.00 97.50 110 SER A CA 1
ATOM 869 C C . SER A 1 110 ? 16.993 5.792 -31.212 1.00 97.50 110 SER A C 1
ATOM 871 O O . SER A 1 110 ? 16.571 4.699 -30.819 1.00 97.50 110 SER A O 1
ATOM 873 N N . SER A 1 111 ? 18.124 6.334 -30.754 1.00 98.19 111 SER A N 1
ATOM 874 C CA . SER A 1 111 ? 18.985 5.635 -29.797 1.00 98.19 111 SER A CA 1
ATOM 875 C C . SER A 1 111 ? 18.294 5.377 -28.461 1.00 98.19 111 SER A C 1
ATOM 877 O O . SER A 1 111 ? 18.477 4.322 -27.863 1.00 98.19 111 SER A O 1
ATOM 879 N N . GLU A 1 112 ? 17.434 6.292 -28.011 1.00 97.75 112 GLU A N 1
ATOM 880 C CA . GLU A 1 112 ? 16.689 6.141 -26.763 1.00 97.75 112 GLU A CA 1
ATOM 881 C C . GLU A 1 112 ? 15.745 4.931 -26.813 1.00 97.75 112 GLU A C 1
ATOM 883 O O . GLU A 1 112 ? 15.678 4.154 -25.861 1.00 97.75 112 GLU A O 1
ATOM 888 N N . LEU A 1 113 ? 15.041 4.730 -27.936 1.00 98.00 113 LEU A N 1
ATOM 889 C CA . LEU A 1 113 ? 14.185 3.556 -28.118 1.00 98.00 113 LEU A CA 1
ATOM 890 C C . LEU A 1 113 ? 15.016 2.274 -28.232 1.00 98.00 113 LEU A C 1
ATOM 892 O O . LEU A 1 113 ? 14.634 1.268 -27.642 1.00 98.00 113 LEU A O 1
ATOM 896 N N . TYR A 1 114 ? 16.154 2.312 -28.931 1.00 98.50 114 TYR A N 1
ATOM 897 C CA . TYR A 1 114 ? 17.056 1.163 -29.055 1.00 98.50 114 TYR A CA 1
ATOM 898 C C . TYR A 1 114 ? 17.625 0.729 -27.697 1.00 98.50 114 TYR A C 1
ATOM 900 O O . TYR A 1 114 ? 17.557 -0.449 -27.338 1.00 98.50 114 TYR A O 1
ATOM 908 N N . TYR A 1 115 ? 18.126 1.670 -26.895 1.00 98.25 115 TYR A N 1
ATOM 909 C CA . TYR A 1 115 ? 18.657 1.359 -25.569 1.00 98.25 115 TYR A CA 1
ATOM 910 C C . TYR A 1 115 ? 17.562 0.899 -24.607 1.00 98.25 115 TYR A C 1
ATOM 912 O O . TYR A 1 115 ? 17.793 -0.016 -23.817 1.00 98.25 115 TYR A O 1
ATOM 920 N N . PHE A 1 116 ? 16.353 1.459 -24.698 1.00 98.00 116 PHE A N 1
ATOM 921 C CA . PHE A 1 116 ? 15.212 0.973 -23.924 1.00 98.00 116 PHE A CA 1
ATOM 922 C C . PHE A 1 116 ? 14.791 -0.448 -24.345 1.00 98.00 116 PHE A C 1
ATOM 924 O O . PHE A 1 116 ? 14.580 -1.295 -23.475 1.00 98.00 116 PHE A O 1
ATOM 931 N N . PHE A 1 117 ? 14.739 -0.726 -25.654 1.00 98.50 117 PHE A N 1
ATOM 932 C CA . PHE A 1 117 ? 14.422 -2.031 -26.246 1.00 98.50 117 PHE A CA 1
ATOM 933 C C . PHE A 1 117 ? 15.382 -3.123 -25.769 1.00 98.50 117 PHE A C 1
ATOM 935 O O . PHE A 1 117 ? 14.950 -4.134 -25.212 1.00 98.50 117 PHE A O 1
ATOM 942 N N . THR A 1 118 ? 16.683 -2.886 -25.941 1.00 97.81 118 THR A N 1
ATOM 943 C CA . THR A 1 118 ? 17.753 -3.836 -25.610 1.00 97.81 118 THR A CA 1
ATOM 944 C C . THR A 1 118 ? 17.892 -4.049 -24.103 1.00 97.81 118 THR A C 1
ATOM 946 O O . THR A 1 118 ? 17.929 -5.194 -23.650 1.00 97.81 118 THR A O 1
ATOM 949 N N . SER A 1 119 ? 17.881 -2.976 -23.303 1.00 97.88 119 SER A N 1
ATOM 950 C CA . SER A 1 119 ? 18.031 -3.069 -21.839 1.00 97.88 119 SER A CA 1
ATOM 951 C C . SER A 1 119 ? 16.871 -3.809 -21.176 1.00 97.88 119 SER A C 1
ATOM 953 O O . SER A 1 119 ? 17.071 -4.519 -20.192 1.00 97.88 119 SER A O 1
ATOM 955 N N . ASN A 1 120 ? 15.661 -3.677 -21.728 1.00 98.06 120 ASN A N 1
ATOM 956 C CA . ASN A 1 120 ? 14.468 -4.338 -21.204 1.00 98.06 120 ASN A CA 1
ATOM 957 C C . ASN A 1 120 ? 14.111 -5.636 -21.930 1.00 98.06 120 ASN A C 1
ATOM 959 O O . ASN A 1 120 ? 13.153 -6.287 -21.527 1.00 98.06 120 ASN A O 1
ATOM 963 N N . ARG A 1 121 ? 14.862 -6.046 -22.959 1.00 97.88 121 ARG A N 1
ATOM 964 C CA . ARG A 1 121 ? 14.672 -7.325 -23.666 1.00 97.88 121 ARG A CA 1
ATOM 965 C C . ARG A 1 121 ? 13.241 -7.526 -24.184 1.00 97.88 121 ARG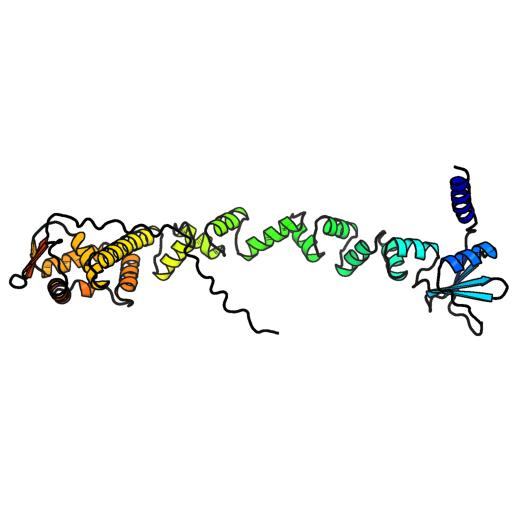 A C 1
ATOM 967 O O . ARG A 1 121 ? 12.653 -8.591 -24.007 1.00 97.88 121 ARG A O 1
ATOM 974 N N . PHE A 1 122 ? 12.654 -6.492 -24.784 1.00 98.25 122 PHE A N 1
ATOM 975 C CA . PHE A 1 122 ? 11.344 -6.625 -25.428 1.00 98.25 122 PHE A CA 1
ATOM 976 C C . PHE A 1 122 ? 11.412 -7.605 -26.605 1.00 98.25 122 PHE A C 1
ATOM 978 O O . PHE A 1 122 ? 12.398 -7.630 -27.337 1.00 98.25 122 PHE A O 1
ATOM 985 N N . SER A 1 123 ? 10.352 -8.386 -26.824 1.00 96.94 123 SER A N 1
ATOM 986 C CA . SER A 1 123 ? 10.317 -9.358 -27.926 1.00 96.94 123 SER A CA 1
ATOM 987 C C . SER A 1 123 ? 10.148 -8.694 -29.293 1.00 96.94 123 SER A C 1
ATOM 989 O O . SER A 1 123 ? 10.605 -9.231 -30.298 1.00 96.94 123 SER A O 1
ATOM 991 N N . THR A 1 124 ? 9.490 -7.531 -29.346 1.00 98.06 124 THR A N 1
ATOM 992 C CA . THR A 1 124 ? 9.262 -6.776 -30.584 1.00 98.06 124 THR A CA 1
ATOM 993 C C . THR A 1 124 ? 9.446 -5.274 -30.367 1.00 98.06 124 THR A C 1
ATOM 995 O O . THR A 1 124 ? 9.212 -4.746 -29.276 1.00 98.06 124 THR A O 1
ATOM 998 N N . VAL A 1 125 ? 9.834 -4.558 -31.426 1.00 98.12 125 VAL A N 1
ATOM 999 C CA . VAL A 1 125 ? 9.939 -3.086 -31.411 1.00 98.12 125 VAL A CA 1
ATOM 1000 C C . VAL A 1 125 ? 8.572 -2.431 -31.208 1.00 98.12 125 VAL A C 1
ATOM 1002 O O . VAL A 1 125 ? 8.476 -1.397 -30.544 1.00 98.12 125 VAL A O 1
ATOM 1005 N N . ALA A 1 126 ? 7.511 -3.056 -31.728 1.00 98.31 126 ALA A N 1
ATOM 1006 C CA . ALA A 1 126 ? 6.136 -2.611 -31.536 1.00 98.31 126 ALA A CA 1
ATOM 1007 C C . ALA A 1 126 ? 5.737 -2.648 -30.052 1.00 98.31 126 ALA A C 1
ATOM 1009 O O . ALA A 1 126 ? 5.272 -1.636 -29.532 1.00 98.31 126 ALA A O 1
ATOM 1010 N N . ASP A 1 127 ? 5.997 -3.758 -29.351 1.00 98.44 127 ASP A N 1
ATOM 1011 C CA . ASP A 1 127 ? 5.732 -3.866 -27.910 1.00 98.44 127 ASP A CA 1
ATOM 1012 C C . ASP A 1 127 ? 6.565 -2.874 -27.097 1.00 98.44 127 ASP A C 1
ATOM 1014 O O . ASP A 1 127 ? 6.046 -2.243 -26.187 1.00 98.44 127 ASP A O 1
ATOM 1018 N N . CYS A 1 128 ? 7.845 -2.705 -27.430 1.00 98.44 128 CYS A N 1
ATOM 1019 C CA . CYS A 1 128 ? 8.713 -1.732 -26.767 1.00 98.44 128 CYS A CA 1
ATOM 1020 C C . CYS A 1 128 ? 8.189 -0.296 -26.910 1.00 98.44 128 CYS A C 1
ATOM 1022 O O . CYS A 1 128 ? 8.130 0.460 -25.937 1.00 98.44 128 CYS A O 1
ATOM 1024 N N . SER A 1 129 ? 7.775 0.067 -28.125 1.00 97.88 129 SER A N 1
ATOM 1025 C CA . SER A 1 129 ? 7.215 1.385 -28.423 1.00 97.88 129 SER A CA 1
ATOM 1026 C C . SER A 1 129 ? 5.899 1.611 -27.684 1.00 97.88 129 SER A C 1
ATOM 1028 O O . SER A 1 129 ? 5.703 2.677 -27.099 1.00 97.88 129 SER A O 1
ATOM 1030 N N . ASP A 1 130 ? 5.015 0.610 -27.672 1.00 98.50 130 ASP A N 1
ATOM 1031 C CA . ASP A 1 130 ? 3.747 0.680 -26.947 1.00 98.50 130 ASP A CA 1
ATOM 1032 C C . ASP A 1 130 ? 3.966 0.762 -25.429 1.00 98.50 130 ASP A C 1
ATOM 1034 O O . ASP A 1 130 ? 3.423 1.648 -24.769 1.00 98.50 130 ASP A O 1
ATOM 1038 N N . ALA A 1 131 ? 4.850 -0.073 -24.881 1.00 98.50 131 ALA A N 1
ATOM 1039 C CA . ALA A 1 131 ? 5.224 -0.060 -23.474 1.00 98.50 131 ALA A CA 1
ATOM 1040 C C . ALA A 1 131 ? 5.752 1.312 -23.041 1.00 98.50 131 ALA A C 1
ATOM 1042 O O . ALA A 1 131 ? 5.279 1.880 -22.054 1.00 98.50 131 ALA A O 1
ATOM 1043 N N . ARG A 1 132 ? 6.680 1.883 -23.817 1.00 97.69 132 ARG A N 1
ATOM 1044 C CA . ARG A 1 132 ? 7.248 3.207 -23.552 1.00 97.69 132 ARG A CA 1
ATOM 1045 C C . ARG A 1 132 ? 6.185 4.304 -23.626 1.00 97.69 132 ARG A C 1
ATOM 1047 O O . ARG A 1 132 ? 6.118 5.146 -22.733 1.00 97.69 132 ARG A O 1
ATOM 1054 N N . LYS A 1 133 ? 5.323 4.275 -24.648 1.00 98.06 133 LYS A N 1
ATOM 1055 C CA . LYS A 1 133 ? 4.202 5.218 -24.807 1.00 98.06 133 LYS A CA 1
ATOM 1056 C C . LYS A 1 133 ? 3.228 5.159 -23.626 1.00 98.06 133 LYS A C 1
ATOM 1058 O O . LYS A 1 133 ? 2.715 6.192 -23.206 1.00 98.06 133 LYS A O 1
ATOM 1063 N N . ASN A 1 134 ? 2.989 3.965 -23.092 1.00 98.38 134 ASN A N 1
ATOM 1064 C CA . ASN A 1 134 ? 2.054 3.718 -21.996 1.00 98.38 134 ASN A CA 1
ATOM 1065 C C . ASN A 1 134 ? 2.710 3.729 -20.599 1.00 98.38 134 ASN A C 1
ATOM 1067 O O . ASN A 1 134 ? 2.058 3.394 -19.604 1.00 98.38 134 ASN A O 1
ATOM 1071 N N . GLY A 1 135 ? 3.976 4.156 -20.515 1.00 98.00 135 GLY A N 1
ATOM 1072 C CA . GLY A 1 135 ? 4.689 4.418 -19.264 1.00 98.00 135 GLY A CA 1
ATOM 1073 C C . GLY A 1 135 ? 5.186 3.178 -18.521 1.00 98.00 135 GLY A C 1
ATOM 1074 O O . GLY A 1 135 ? 5.480 3.270 -17.332 1.00 98.00 135 GLY A O 1
ATOM 1075 N N . PHE A 1 136 ? 5.268 2.021 -19.178 1.00 98.38 136 PHE A N 1
ATOM 1076 C CA . PHE A 1 136 ? 5.819 0.812 -18.574 1.00 98.38 136 PHE A CA 1
ATOM 1077 C C . PHE A 1 136 ? 7.346 0.906 -18.510 1.00 98.38 136 PHE A C 1
ATOM 1079 O O . PHE A 1 136 ? 7.976 1.127 -19.542 1.00 98.38 136 PHE A O 1
ATOM 1086 N N . PRO A 1 137 ? 7.971 0.702 -17.340 1.00 97.75 137 PRO A N 1
ATOM 1087 C CA . PRO A 1 137 ? 9.417 0.845 -17.209 1.00 97.75 137 PRO A CA 1
ATOM 1088 C C . PRO A 1 137 ? 10.185 -0.423 -17.616 1.00 97.75 137 PRO A C 1
ATOM 1090 O O . PRO A 1 137 ? 11.403 -0.363 -17.732 1.00 97.75 137 PRO A O 1
ATOM 1093 N N . SER A 1 138 ? 9.503 -1.560 -17.824 1.00 98.12 138 SER A N 1
ATOM 1094 C CA . SER A 1 138 ? 10.123 -2.824 -18.246 1.00 98.12 138 SER A CA 1
ATOM 1095 C C . SER A 1 138 ? 9.181 -3.721 -19.050 1.00 98.12 138 SER A C 1
ATOM 1097 O O . SER A 1 138 ? 7.956 -3.604 -18.954 1.00 98.12 138 SER A O 1
ATOM 1099 N N . SER A 1 139 ? 9.756 -4.662 -19.803 1.00 98.38 139 SER A N 1
ATOM 1100 C CA . SER A 1 139 ? 9.011 -5.670 -20.568 1.00 98.38 139 SER A CA 1
ATOM 1101 C C . SER A 1 139 ? 8.198 -6.602 -19.669 1.00 98.38 139 SER A C 1
ATOM 1103 O O . SER A 1 139 ? 7.026 -6.835 -19.946 1.00 98.38 139 SER A O 1
ATOM 1105 N N . ASN A 1 140 ? 8.771 -7.068 -18.553 1.00 98.38 140 ASN A N 1
ATOM 1106 C CA . ASN A 1 140 ? 8.086 -7.937 -17.592 1.00 98.38 140 ASN A CA 1
ATOM 1107 C C . ASN A 1 140 ? 6.783 -7.306 -17.086 1.00 98.38 140 ASN A C 1
ATOM 1109 O O . ASN A 1 140 ? 5.744 -7.961 -17.057 1.00 98.38 140 ASN A O 1
ATOM 1113 N N . GLN A 1 141 ? 6.819 -6.023 -16.715 1.00 98.38 141 GLN A N 1
ATOM 1114 C CA . GLN A 1 141 ? 5.621 -5.324 -16.250 1.00 98.38 141 GLN A CA 1
ATOM 1115 C C . GLN A 1 141 ? 4.628 -5.053 -17.378 1.00 98.38 141 GLN A C 1
ATOM 1117 O O . GLN A 1 141 ? 3.431 -5.176 -17.147 1.00 98.38 141 GLN A O 1
ATOM 1122 N N . TYR A 1 142 ? 5.102 -4.721 -18.581 1.00 98.62 142 TYR A N 1
ATOM 1123 C CA . TYR A 1 142 ? 4.236 -4.551 -19.748 1.00 98.62 142 TYR A CA 1
ATOM 1124 C C . TYR A 1 142 ? 3.486 -5.844 -20.094 1.00 98.62 142 TYR A C 1
ATOM 1126 O O . TYR A 1 142 ? 2.263 -5.827 -20.216 1.00 98.62 142 TYR A O 1
ATOM 1134 N N . TYR A 1 143 ? 4.183 -6.979 -20.191 1.00 98.50 143 TYR A N 1
ATOM 1135 C CA . TYR A 1 143 ? 3.552 -8.251 -20.542 1.00 98.50 143 TYR A CA 1
ATOM 1136 C C . TYR A 1 143 ? 2.619 -8.763 -19.438 1.00 98.50 143 TYR A C 1
ATOM 1138 O O . TYR A 1 143 ? 1.512 -9.197 -19.750 1.00 98.50 143 TYR A O 1
ATOM 1146 N N . ALA A 1 144 ? 2.993 -8.625 -18.161 1.00 98.19 144 ALA A N 1
ATOM 1147 C CA . ALA A 1 144 ? 2.109 -8.970 -17.045 1.00 98.19 144 ALA A CA 1
ATOM 1148 C C . ALA A 1 144 ? 0.845 -8.088 -17.009 1.00 98.19 144 ALA A C 1
ATOM 1150 O O . ALA A 1 144 ? -0.261 -8.579 -16.787 1.00 98.19 144 ALA A O 1
ATOM 1151 N N . ALA A 1 145 ? 0.985 -6.787 -17.276 1.00 98.50 145 ALA A N 1
ATOM 1152 C CA . ALA A 1 145 ? -0.148 -5.872 -17.377 1.00 98.50 145 ALA A CA 1
ATOM 1153 C C . ALA A 1 145 ? -1.071 -6.236 -18.543 1.00 98.50 145 ALA A C 1
ATOM 1155 O O . ALA A 1 145 ? -2.286 -6.311 -18.362 1.00 98.50 145 ALA A O 1
ATOM 1156 N N . LYS A 1 146 ? -0.491 -6.521 -19.714 1.00 98.06 146 LYS A N 1
ATOM 1157 C CA . LYS A 1 146 ? -1.209 -6.929 -20.925 1.00 98.06 146 LYS A CA 1
ATOM 1158 C C . LYS A 1 146 ? -1.993 -8.224 -20.714 1.00 98.06 146 LYS A C 1
ATOM 1160 O O . LYS A 1 146 ? -3.155 -8.286 -21.101 1.00 98.06 146 LYS A O 1
ATOM 1165 N N . GLU A 1 147 ? -1.409 -9.218 -20.042 1.00 98.31 147 GLU A N 1
ATOM 1166 C CA . GLU A 1 147 ? -2.089 -10.469 -19.665 1.00 98.31 147 GLU A CA 1
ATOM 1167 C C . GLU A 1 147 ? -3.310 -10.217 -18.765 1.00 98.31 147 GLU A C 1
ATOM 1169 O O . GLU A 1 147 ? -4.344 -10.868 -18.899 1.00 98.31 147 GLU A O 1
ATOM 1174 N N . LYS A 1 148 ? -3.218 -9.227 -17.872 1.00 97.50 148 LYS A N 1
ATOM 1175 C CA . LYS A 1 148 ? -4.321 -8.792 -17.004 1.00 97.50 148 LYS A CA 1
ATOM 1176 C C . LYS A 1 148 ? -5.274 -7.787 -17.667 1.00 97.50 148 LYS A C 1
ATOM 1178 O O . LYS A 1 148 ? -6.216 -7.341 -17.018 1.00 97.50 148 LYS A O 1
ATOM 1183 N N . GLY A 1 149 ? -5.056 -7.439 -18.937 1.00 97.94 149 GLY A N 1
ATOM 1184 C CA . GLY A 1 149 ? -5.913 -6.530 -19.700 1.00 97.94 149 GLY A CA 1
ATOM 1185 C C . GLY A 1 149 ? -5.680 -5.036 -19.444 1.00 97.94 149 GLY A C 1
ATOM 1186 O O . GLY A 1 149 ? -6.532 -4.223 -19.795 1.00 97.94 149 GLY A O 1
ATOM 1187 N N . PHE A 1 150 ? -4.548 -4.645 -18.853 1.00 98.25 150 PHE A N 1
ATOM 1188 C CA . PHE A 1 150 ? -4.193 -3.238 -18.649 1.00 98.25 150 PHE A CA 1
ATOM 1189 C C . PHE A 1 150 ? -3.373 -2.693 -19.818 1.00 98.25 150 PHE A C 1
ATOM 1191 O O . PHE A 1 150 ? -2.329 -3.239 -20.168 1.00 98.25 150 PHE A O 1
ATOM 1198 N N . SER A 1 151 ? -3.804 -1.558 -20.372 1.00 98.00 151 SER A N 1
ATOM 1199 C CA . SER A 1 151 ? -3.088 -0.862 -21.449 1.00 98.00 151 SER A CA 1
ATOM 1200 C C . SER A 1 151 ? -2.135 0.228 -20.954 1.00 98.00 151 SER A C 1
ATOM 1202 O O . SER A 1 151 ? -1.327 0.716 -21.732 1.00 98.00 151 SER A O 1
ATOM 1204 N N . LYS A 1 152 ? -2.240 0.661 -19.691 1.00 98.50 152 LYS A N 1
ATOM 1205 C CA . LYS A 1 152 ? -1.425 1.739 -19.104 1.00 98.50 152 LYS A CA 1
ATOM 1206 C C . LYS A 1 152 ? -0.758 1.286 -17.818 1.00 98.50 152 LYS A C 1
ATOM 1208 O O . LYS A 1 152 ? -1.388 0.629 -16.986 1.00 98.50 152 LYS A O 1
ATOM 1213 N N . TYR A 1 153 ? 0.486 1.715 -17.610 1.00 98.44 153 TYR A N 1
ATOM 1214 C CA . TYR A 1 153 ? 1.212 1.382 -16.388 1.00 98.44 153 TYR A CA 1
ATOM 1215 C C . TYR A 1 153 ? 0.577 1.999 -15.138 1.00 98.44 153 TYR A C 1
ATOM 1217 O O . TYR A 1 153 ? 0.567 1.357 -14.095 1.00 98.44 153 TYR A O 1
ATOM 1225 N N . SER A 1 154 ? -0.006 3.201 -15.229 1.00 98.19 154 SER A N 1
ATOM 1226 C CA . SER A 1 154 ? -0.700 3.837 -14.098 1.00 98.19 154 SER A CA 1
ATOM 1227 C C . SER A 1 154 ? -1.784 2.932 -13.513 1.00 98.19 154 SER A C 1
ATOM 1229 O O . SER A 1 154 ? -1.818 2.712 -12.303 1.00 98.19 154 SER A O 1
ATOM 1231 N N . ASP A 1 155 ? -2.609 2.353 -14.381 1.00 98.00 155 ASP A N 1
ATOM 1232 C CA . ASP A 1 155 ? -3.766 1.547 -13.998 1.00 98.00 155 ASP A CA 1
ATOM 1233 C C . ASP A 1 155 ? -3.310 0.192 -13.448 1.00 98.00 155 ASP A C 1
ATOM 1235 O O . ASP A 1 155 ? -3.789 -0.252 -12.405 1.00 98.00 155 ASP A O 1
ATOM 1239 N N . TYR A 1 156 ? -2.304 -0.416 -14.088 1.00 98.38 156 TYR A N 1
ATOM 1240 C CA . TYR A 1 156 ? -1.679 -1.640 -13.592 1.00 98.38 156 TYR A CA 1
ATOM 1241 C C . TYR A 1 156 ? -0.986 -1.431 -12.237 1.00 98.38 156 TYR A C 1
ATOM 1243 O O . TYR A 1 156 ? -1.112 -2.253 -11.335 1.00 98.38 156 TYR A O 1
ATOM 1251 N N . SER A 1 157 ? -0.291 -0.306 -12.051 1.00 98.12 157 SER A N 1
ATOM 1252 C CA . SER A 1 157 ? 0.376 0.019 -10.788 1.00 98.12 157 SER A CA 1
ATOM 1253 C C . SER A 1 157 ? -0.624 0.241 -9.650 1.00 98.12 157 SER A C 1
ATOM 1255 O O . SER A 1 157 ? -0.366 -0.162 -8.518 1.00 98.12 157 SER A O 1
ATOM 1257 N N . GLU A 1 158 ? -1.786 0.840 -9.931 1.00 97.62 158 GLU A N 1
ATOM 1258 C CA . GLU A 1 158 ? -2.866 0.980 -8.953 1.00 97.62 158 GLU A CA 1
ATOM 1259 C C . GLU A 1 158 ? -3.495 -0.381 -8.631 1.00 97.62 158 GLU A C 1
ATOM 1261 O O . GLU A 1 158 ? -3.738 -0.667 -7.460 1.00 97.62 158 GLU A O 1
ATOM 1266 N N . TYR A 1 159 ? -3.677 -1.241 -9.641 1.00 98.25 159 TYR A N 1
ATOM 1267 C CA . TYR A 1 159 ? -4.088 -2.635 -9.462 1.00 98.25 159 TYR A CA 1
ATOM 1268 C C . TYR A 1 159 ? -3.161 -3.402 -8.514 1.00 98.25 159 TYR A C 1
ATOM 1270 O O . TYR A 1 159 ? -3.630 -4.021 -7.556 1.00 98.25 159 TYR A O 1
ATOM 1278 N N . LEU A 1 160 ? -1.847 -3.316 -8.728 1.00 98.00 160 LEU A N 1
ATOM 1279 C CA . LEU A 1 160 ? -0.866 -3.970 -7.862 1.00 98.00 160 LEU A CA 1
ATOM 1280 C C . LEU A 1 160 ? -0.971 -3.478 -6.412 1.00 98.00 160 LEU A C 1
ATOM 1282 O O . LEU A 1 160 ? -1.001 -4.299 -5.501 1.00 98.00 160 LEU A O 1
ATOM 1286 N N . LYS A 1 161 ? -1.121 -2.164 -6.193 1.00 97.62 161 LYS A N 1
ATOM 1287 C CA . LYS A 1 161 ? -1.218 -1.588 -4.840 1.00 97.62 161 LYS A CA 1
ATOM 1288 C C . LYS A 1 161 ? -2.352 -2.191 -4.017 1.00 97.62 161 LYS A C 1
ATOM 1290 O O . LYS A 1 161 ? -2.131 -2.594 -2.879 1.00 97.62 161 LYS A O 1
ATOM 1295 N N . TYR A 1 162 ? -3.573 -2.239 -4.550 1.00 98.19 162 TYR A N 1
ATOM 1296 C CA . TYR A 1 162 ? -4.692 -2.735 -3.745 1.00 98.19 162 TYR A CA 1
ATOM 1297 C C . TYR A 1 162 ? -4.715 -4.262 -3.638 1.00 98.19 162 TYR A C 1
ATOM 1299 O O . TYR A 1 162 ? -5.152 -4.786 -2.613 1.00 98.19 162 TYR A O 1
ATOM 1307 N N . THR A 1 163 ? -4.226 -4.978 -4.656 1.00 97.88 163 THR A N 1
ATOM 1308 C CA . THR A 1 163 ? -4.153 -6.447 -4.614 1.00 97.88 163 THR A CA 1
ATOM 1309 C C . THR A 1 163 ? -3.081 -6.945 -3.648 1.00 97.88 163 THR A C 1
ATOM 1311 O O . THR A 1 163 ? -3.339 -7.903 -2.922 1.00 97.88 163 THR A O 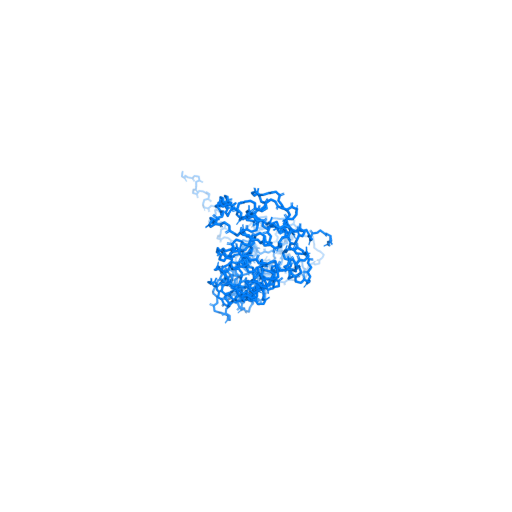1
ATOM 1314 N N . GLU A 1 164 ? -1.937 -6.261 -3.543 1.00 97.88 164 GLU A N 1
ATOM 1315 C CA . GLU A 1 164 ? -0.898 -6.540 -2.538 1.00 97.88 164 GLU A CA 1
ATOM 1316 C C . GLU A 1 164 ? -1.425 -6.371 -1.102 1.00 97.88 164 GLU A C 1
ATOM 1318 O O . GLU A 1 164 ? -1.109 -7.159 -0.213 1.00 97.88 164 GLU A O 1
ATOM 1323 N N . LEU A 1 165 ? -2.316 -5.399 -0.882 1.00 98.12 165 LEU A N 1
ATOM 1324 C CA . LEU A 1 165 ? -3.009 -5.187 0.396 1.00 98.12 165 LEU A CA 1
ATOM 1325 C C . LEU A 1 165 ? -4.186 -6.160 0.635 1.00 98.12 165 LEU A C 1
ATOM 1327 O O . LEU A 1 165 ? -4.864 -6.077 1.667 1.00 98.12 165 LEU A O 1
ATOM 1331 N N . GLY A 1 166 ? -4.437 -7.077 -0.307 1.00 98.38 166 GLY A N 1
ATOM 1332 C CA . GLY A 1 166 ? -5.458 -8.124 -0.243 1.00 98.38 166 GLY A CA 1
ATOM 1333 C C . GLY A 1 166 ? -6.876 -7.686 -0.624 1.00 98.38 166 GLY A C 1
ATOM 1334 O O . GLY A 1 166 ? -7.823 -8.446 -0.405 1.00 98.38 166 GLY A O 1
ATOM 1335 N N . TYR A 1 167 ? -7.065 -6.470 -1.147 1.00 98.50 167 TYR A N 1
ATOM 1336 C CA . TYR A 1 167 ? -8.392 -5.988 -1.537 1.00 98.50 167 TYR A CA 1
ATOM 1337 C C . TYR A 1 167 ? -8.828 -6.620 -2.857 1.00 98.50 167 TYR A C 1
ATOM 1339 O O . TYR A 1 167 ? -8.039 -6.763 -3.789 1.00 98.50 167 TYR A O 1
ATOM 1347 N N . LYS A 1 168 ? -10.116 -6.968 -2.951 1.00 97.06 168 LYS A N 1
ATOM 1348 C CA . LYS A 1 168 ? -10.688 -7.578 -4.161 1.00 97.06 168 LYS A CA 1
ATOM 1349 C C . LYS A 1 168 ? -10.930 -6.561 -5.273 1.00 97.06 168 LYS A C 1
ATOM 1351 O O . LYS A 1 168 ? -10.887 -6.917 -6.445 1.00 97.06 168 LYS A O 1
ATOM 1356 N N . THR A 1 169 ? -11.223 -5.316 -4.902 1.00 97.19 169 THR A N 1
ATOM 1357 C CA . THR A 1 169 ? -11.573 -4.235 -5.827 1.00 97.19 169 THR A CA 1
ATOM 1358 C C . THR A 1 169 ? -10.918 -2.924 -5.402 1.00 97.19 169 THR A C 1
ATOM 1360 O O . THR A 1 169 ? -10.615 -2.702 -4.224 1.00 97.19 169 THR A O 1
ATOM 1363 N N . LYS A 1 170 ? -10.739 -2.022 -6.370 1.00 97.31 170 LYS A N 1
ATOM 1364 C CA . LYS A 1 170 ? -10.258 -0.655 -6.137 1.00 97.31 170 LYS A CA 1
ATOM 1365 C C . LYS A 1 170 ? -11.228 0.137 -5.257 1.00 97.31 170 LYS A C 1
ATOM 1367 O O . LYS A 1 170 ? -10.803 0.937 -4.425 1.00 97.31 170 LYS A O 1
ATOM 1372 N N . GLU A 1 171 ? -12.526 -0.086 -5.431 1.00 98.00 171 GLU A N 1
ATOM 1373 C CA . GLU A 1 171 ? -13.601 0.560 -4.681 1.00 98.00 171 GLU A CA 1
ATOM 1374 C C . GLU A 1 171 ? -13.551 0.170 -3.201 1.00 98.00 171 GLU A C 1
ATOM 1376 O O . GLU A 1 171 ? -13.642 1.047 -2.337 1.00 98.00 171 GLU A O 1
ATOM 1381 N N . ASP A 1 172 ? -13.339 -1.118 -2.904 1.00 98.31 172 ASP A N 1
ATOM 1382 C CA . ASP A 1 172 ? -13.164 -1.600 -1.532 1.00 98.31 172 ASP A CA 1
ATOM 1383 C C . ASP A 1 172 ? -11.935 -0.974 -0.880 1.00 98.31 172 ASP A C 1
ATOM 1385 O O . ASP A 1 172 ? -12.037 -0.469 0.235 1.00 98.31 172 ASP A O 1
ATOM 1389 N N . TRP A 1 173 ? -10.801 -0.940 -1.585 1.00 98.44 173 TRP A N 1
ATOM 1390 C CA . TRP A 1 173 ? -9.576 -0.323 -1.078 1.00 98.44 173 TRP A CA 1
ATOM 1391 C C . TRP A 1 173 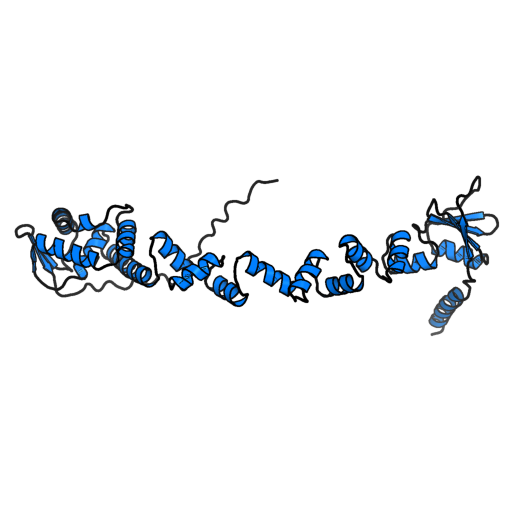? -9.771 1.155 -0.727 1.00 98.44 173 TRP A C 1
ATOM 1393 O O . TRP A 1 173 ? -9.469 1.562 0.393 1.00 98.44 173 TRP A O 1
ATOM 1403 N N . LYS A 1 174 ? -10.367 1.955 -1.620 1.00 97.94 174 LYS A N 1
ATOM 1404 C CA . LYS A 1 174 ? -10.642 3.380 -1.352 1.00 97.94 174 LYS A CA 1
ATOM 1405 C C . LYS A 1 174 ? -11.634 3.581 -0.208 1.00 97.94 174 LYS A C 1
ATOM 1407 O O . LYS A 1 174 ? -11.489 4.497 0.606 1.00 97.94 174 LYS A O 1
ATOM 1412 N N . LYS A 1 175 ? -12.662 2.731 -0.124 1.00 98.06 175 LYS A N 1
ATOM 1413 C CA . LYS A 1 175 ? -13.633 2.751 0.979 1.00 98.06 175 LYS A CA 1
ATOM 1414 C C . LYS A 1 175 ? -12.962 2.414 2.311 1.00 98.06 175 LYS A C 1
ATOM 1416 O O . LYS A 1 175 ? -13.272 3.051 3.319 1.00 98.06 175 LYS A O 1
ATOM 1421 N N . ALA A 1 176 ? -12.067 1.435 2.312 1.00 98.31 176 ALA A N 1
ATOM 1422 C CA . ALA A 1 176 ? -11.311 0.995 3.471 1.00 98.31 176 ALA A CA 1
ATOM 1423 C C . ALA A 1 176 ? -10.314 2.069 3.934 1.00 98.31 176 ALA A C 1
ATOM 1425 O O . ALA A 1 176 ? -10.331 2.438 5.109 1.00 98.31 176 ALA A O 1
ATOM 1426 N N . GLU A 1 177 ? -9.558 2.662 3.008 1.00 97.75 177 GLU A N 1
ATOM 1427 C CA . GLU A 1 177 ? -8.620 3.761 3.264 1.00 97.75 177 GLU A CA 1
ATOM 1428 C C . GLU A 1 177 ? -9.323 4.955 3.929 1.00 97.75 177 GLU A C 1
ATOM 1430 O O . GLU A 1 177 ? -8.908 5.413 4.994 1.00 97.75 177 GLU A O 1
ATOM 1435 N N . LYS A 1 178 ? -10.471 5.394 3.390 1.00 97.88 178 LYS A N 1
ATOM 1436 C CA . LYS A 1 178 ? -11.282 6.478 3.981 1.00 97.88 178 LYS A CA 1
ATOM 1437 C C . LYS A 1 178 ? -11.742 6.177 5.414 1.00 97.88 178 LYS A C 1
ATOM 1439 O O . LYS A 1 178 ? -11.973 7.095 6.199 1.00 97.88 178 LYS A O 1
ATOM 1444 N N . LYS A 1 179 ? -11.910 4.897 5.747 1.00 97.88 179 LYS A N 1
ATOM 1445 C CA . LYS A 1 179 ? -12.320 4.405 7.071 1.00 97.88 179 LYS A CA 1
ATOM 1446 C C . LYS A 1 179 ? -11.131 4.050 7.978 1.00 97.88 179 LYS A C 1
ATOM 1448 O O . LYS A 1 179 ? -11.345 3.572 9.094 1.00 97.88 179 LYS A O 1
ATOM 1453 N N . GLY A 1 180 ? -9.904 4.296 7.516 1.00 97.94 180 GLY A N 1
ATOM 1454 C CA . GLY A 1 180 ? -8.664 4.084 8.260 1.00 97.94 180 GLY A CA 1
ATOM 1455 C C . GLY A 1 180 ? -8.145 2.645 8.253 1.00 97.94 180 GLY A C 1
ATOM 1456 O O . GLY A 1 180 ? -7.352 2.302 9.125 1.00 97.94 180 GLY A O 1
ATOM 1457 N N . PHE A 1 181 ? -8.599 1.788 7.334 1.00 98.12 181 PHE A N 1
ATOM 1458 C CA . PHE A 1 181 ? -8.123 0.408 7.209 1.00 98.12 181 PHE A CA 1
ATOM 1459 C C . PHE A 1 181 ? -6.985 0.306 6.187 1.00 98.12 181 PHE A C 1
ATOM 1461 O O . PHE A 1 181 ? -7.172 0.616 5.012 1.00 98.12 181 PHE A O 1
ATOM 1468 N N . SER A 1 182 ? -5.826 -0.195 6.620 1.00 97.69 182 SER A N 1
ATOM 1469 C CA . SER A 1 182 ? -4.663 -0.388 5.738 1.00 97.69 182 SER A CA 1
ATOM 1470 C C . SER A 1 182 ? -4.692 -1.716 4.974 1.00 97.69 182 SER A C 1
ATOM 1472 O O . SER A 1 182 ? -4.203 -1.773 3.853 1.00 97.69 182 SER A O 1
ATOM 1474 N N . TYR A 1 183 ? -5.297 -2.768 5.539 1.00 98.31 183 TYR A N 1
ATOM 1475 C CA . TYR A 1 183 ? -5.323 -4.116 4.952 1.00 98.31 183 TYR A CA 1
ATOM 1476 C C . TYR A 1 183 ? -6.744 -4.660 4.819 1.00 98.31 183 TYR A C 1
ATOM 1478 O O . TYR A 1 183 ? -7.585 -4.467 5.704 1.00 98.31 183 TYR A O 1
ATOM 1486 N N . ALA A 1 184 ? -6.976 -5.421 3.750 1.00 98.50 184 ALA A N 1
ATOM 1487 C CA . ALA A 1 184 ? -8.281 -5.987 3.439 1.00 98.50 184 ALA A CA 1
ATOM 1488 C C . ALA A 1 184 ? -8.794 -6.971 4.495 1.00 98.50 184 ALA A C 1
ATOM 1490 O O . ALA A 1 184 ? -9.992 -7.006 4.765 1.00 98.50 184 ALA A O 1
ATOM 1491 N N . SER A 1 185 ? -7.899 -7.730 5.136 1.00 98.38 185 SER A N 1
ATOM 1492 C CA . SER A 1 185 ? -8.260 -8.664 6.209 1.00 98.38 185 SER A CA 1
ATOM 1493 C C . SER A 1 185 ? -8.969 -7.959 7.369 1.00 98.38 185 SER A C 1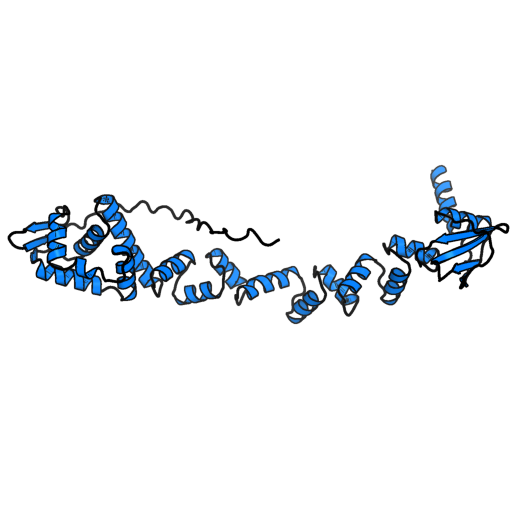
ATOM 1495 O O . SER A 1 185 ? -10.014 -8.422 7.819 1.00 98.38 185 SER A O 1
ATOM 1497 N N . TYR A 1 186 ? -8.459 -6.801 7.803 1.00 98.12 186 TYR A N 1
ATOM 1498 C CA . TYR A 1 186 ? -9.095 -5.995 8.845 1.00 98.12 186 TYR A CA 1
ATOM 1499 C C . TYR A 1 186 ? -10.386 -5.343 8.365 1.00 98.12 186 TYR A C 1
ATOM 1501 O O . TYR A 1 186 ? -11.362 -5.329 9.107 1.00 98.12 186 TYR A O 1
ATOM 1509 N N . PHE A 1 187 ? -10.411 -4.823 7.136 1.00 98.56 187 PHE A N 1
ATOM 1510 C CA . PHE A 1 187 ? -11.607 -4.192 6.581 1.00 98.56 187 PHE A CA 1
ATOM 1511 C C . PHE A 1 187 ? -12.782 -5.173 6.480 1.00 98.56 187 PHE A C 1
ATOM 1513 O O . PHE A 1 187 ? -13.881 -4.865 6.943 1.00 98.56 187 PHE A O 1
ATOM 1520 N N . TYR A 1 188 ? -12.551 -6.362 5.917 1.00 98.44 188 TYR A N 1
ATOM 1521 C CA . TYR A 1 188 ? -13.602 -7.360 5.739 1.00 98.44 188 TYR A CA 1
ATOM 1522 C C . TYR A 1 188 ? -14.018 -8.019 7.066 1.00 98.44 188 TYR A C 1
ATOM 1524 O O . TYR A 1 188 ? -15.215 -8.218 7.266 1.00 98.44 188 TYR A O 1
ATOM 1532 N N . ASP A 1 189 ? -13.093 -8.290 8.003 1.00 98.06 189 ASP A N 1
ATOM 1533 C CA . ASP A 1 189 ? -13.459 -8.790 9.344 1.00 98.06 189 ASP A CA 1
ATOM 1534 C C . ASP A 1 189 ? -14.264 -7.746 10.136 1.00 98.06 189 ASP A C 1
ATOM 1536 O O . ASP A 1 189 ? -15.294 -8.067 10.727 1.00 98.06 189 ASP A O 1
ATOM 1540 N N . ALA A 1 190 ? -13.852 -6.475 10.091 1.00 98.19 190 ALA A N 1
ATOM 1541 C CA . ALA A 1 190 ? -14.587 -5.382 10.718 1.00 98.19 190 ALA A CA 1
ATOM 1542 C C . ALA A 1 190 ? -15.995 -5.237 10.127 1.00 98.19 190 ALA A C 1
ATOM 1544 O O . ALA A 1 190 ? -16.963 -5.134 10.880 1.00 98.19 190 ALA A O 1
ATOM 1545 N N . GLN A 1 191 ? -16.126 -5.289 8.796 1.00 98.06 191 GLN A N 1
ATOM 1546 C CA . GLN A 1 191 ? -17.420 -5.228 8.119 1.00 98.06 191 GLN A CA 1
ATOM 1547 C C . GLN A 1 191 ? -18.327 -6.403 8.510 1.00 98.06 191 GLN A C 1
ATOM 1549 O O . GLN A 1 191 ? -19.512 -6.185 8.760 1.00 98.06 191 GLN A O 1
ATOM 1554 N N . ALA A 1 192 ? -17.785 -7.622 8.605 1.00 98.12 192 ALA A N 1
ATOM 1555 C CA . ALA A 1 192 ? -18.533 -8.805 9.032 1.00 98.12 192 ALA A CA 1
ATOM 1556 C C . ALA A 1 192 ? -19.045 -8.693 10.480 1.00 98.12 192 ALA A C 1
ATOM 1558 O O . ALA A 1 192 ? -20.111 -9.210 10.799 1.00 98.12 192 ALA A O 1
ATOM 1559 N N . LYS A 1 193 ? -18.316 -7.970 11.337 1.00 98.00 193 LYS A N 1
ATOM 1560 C CA . LYS A 1 193 ? -18.670 -7.702 12.742 1.00 98.00 193 LYS A CA 1
ATOM 1561 C C . LYS A 1 193 ? -19.461 -6.403 12.953 1.00 98.00 193 LYS A C 1
ATOM 1563 O O . LYS A 1 193 ? -19.712 -6.007 14.090 1.00 98.00 193 LYS A O 1
ATOM 1568 N N . GLY A 1 194 ? -19.844 -5.726 11.869 1.00 98.06 194 GLY A N 1
ATOM 1569 C CA . GLY A 1 194 ? -20.652 -4.504 11.896 1.00 98.06 194 GLY A CA 1
ATOM 1570 C C . GLY A 1 194 ? -19.880 -3.206 12.159 1.00 98.06 194 GLY A C 1
ATOM 1571 O O . GLY A 1 194 ? -20.489 -2.145 12.224 1.00 98.06 194 GLY A O 1
ATOM 1572 N N . PHE A 1 195 ? -18.552 -3.235 12.274 1.00 97.94 195 PHE A N 1
ATOM 1573 C CA . PHE A 1 195 ? -17.764 -2.032 12.545 1.00 97.94 195 PHE A CA 1
ATOM 1574 C C . PHE A 1 195 ? -17.629 -1.137 11.311 1.00 97.94 195 PHE A C 1
ATOM 1576 O O . PHE A 1 195 ? -17.345 -1.580 10.194 1.00 97.94 195 PHE A O 1
ATOM 1583 N N . SER A 1 196 ? -17.789 0.170 11.521 1.00 95.75 196 SER A N 1
ATOM 1584 C CA . SER A 1 196 ? -17.760 1.155 10.439 1.00 95.75 196 SER A CA 1
ATOM 1585 C C . SER A 1 196 ? -16.387 1.800 10.211 1.00 95.75 196 SER A C 1
ATOM 1587 O O . SER A 1 196 ? -16.137 2.231 9.078 1.00 95.75 196 SER A O 1
ATOM 1589 N N . THR A 1 197 ? -15.512 1.828 11.225 1.00 97.75 197 THR A N 1
ATOM 1590 C CA . THR A 1 197 ? -14.169 2.436 11.201 1.00 97.75 197 THR A CA 1
ATOM 1591 C C . THR A 1 197 ? -13.110 1.491 11.779 1.00 97.75 197 THR A C 1
ATOM 1593 O O . THR A 1 197 ? -13.422 0.637 12.611 1.00 97.75 197 THR A O 1
ATOM 1596 N N . ASN A 1 198 ? -11.846 1.644 11.363 1.00 97.88 198 ASN A N 1
ATOM 1597 C CA . ASN A 1 198 ? -10.751 0.840 11.919 1.00 97.88 198 ASN A CA 1
ATOM 1598 C C . ASN A 1 198 ? -10.495 1.180 13.394 1.00 97.88 198 ASN A C 1
ATOM 1600 O O . ASN A 1 198 ? -10.210 0.287 14.180 1.00 97.88 198 ASN A O 1
ATOM 1604 N N . ALA A 1 199 ? -10.639 2.448 13.790 1.00 97.25 199 ALA A N 1
ATOM 1605 C CA . ALA A 1 199 ? -10.413 2.880 15.169 1.00 97.25 199 ALA A CA 1
ATOM 1606 C C . ALA A 1 199 ? -11.338 2.152 16.162 1.00 97.25 199 ALA A C 1
ATOM 1608 O O . ALA A 1 199 ? -10.857 1.588 17.147 1.00 97.25 199 ALA A O 1
ATOM 1609 N N . ASP A 1 200 ? -12.640 2.097 15.864 1.00 97.44 200 ASP A N 1
ATOM 1610 C CA . ASP A 1 200 ? -13.621 1.392 16.699 1.00 97.44 200 ASP A CA 1
ATOM 1611 C C . ASP A 1 200 ? -13.340 -0.109 16.737 1.00 97.44 200 ASP A C 1
ATOM 1613 O O . ASP A 1 200 ? -13.330 -0.719 17.804 1.00 97.44 200 ASP A O 1
ATOM 1617 N N . TYR A 1 201 ? -13.037 -0.696 15.577 1.00 98.19 201 TYR A N 1
ATOM 1618 C CA . TYR A 1 201 ? -12.721 -2.114 15.467 1.00 98.19 201 TYR A CA 1
ATOM 1619 C C . TYR A 1 201 ? -11.462 -2.498 16.268 1.00 98.19 201 TYR A C 1
ATOM 1621 O O . TYR A 1 201 ? -11.477 -3.492 16.994 1.00 98.19 201 TYR A O 1
ATOM 1629 N N . GLN A 1 202 ? -10.387 -1.701 16.215 1.00 97.56 202 GLN A N 1
ATOM 1630 C CA . GLN A 1 202 ? -9.178 -1.957 17.009 1.00 97.56 202 GLN A CA 1
ATOM 1631 C C . GLN A 1 202 ? -9.433 -1.779 18.512 1.00 97.56 202 GLN A C 1
ATOM 1633 O O . GLN A 1 202 ? -8.973 -2.604 19.306 1.00 97.56 202 GLN A O 1
ATOM 1638 N N . LYS A 1 203 ? -10.199 -0.751 18.921 1.00 96.50 203 LYS A N 1
ATOM 1639 C CA . LYS A 1 203 ? -10.583 -0.576 20.331 1.00 96.50 203 LYS A CA 1
ATOM 1640 C C . LYS A 1 203 ? -11.396 -1.782 20.803 1.00 96.50 203 LYS A C 1
ATOM 1642 O O . LYS A 1 203 ? -11.029 -2.383 21.808 1.00 96.50 203 LYS A O 1
ATOM 1647 N N . ALA A 1 204 ? -12.417 -2.200 20.057 1.00 97.69 204 ALA A N 1
ATOM 1648 C CA . ALA A 1 204 ? -13.218 -3.382 20.369 1.00 97.69 204 ALA A CA 1
ATOM 1649 C C . ALA A 1 204 ? -12.362 -4.650 20.497 1.00 97.69 204 ALA A C 1
ATOM 1651 O O . ALA A 1 204 ? -12.454 -5.366 21.496 1.00 97.69 204 ALA A O 1
ATOM 1652 N N . LYS A 1 205 ? -11.448 -4.877 19.544 1.00 97.12 205 LYS A N 1
ATOM 1653 C CA . LYS A 1 205 ? -10.513 -6.009 19.562 1.00 97.12 205 LYS A CA 1
ATOM 1654 C C . LYS A 1 205 ? -9.612 -6.002 20.800 1.00 97.12 205 LYS A C 1
ATOM 1656 O O . LYS A 1 205 ? -9.378 -7.057 21.380 1.00 97.12 205 LYS A O 1
ATOM 1661 N N . SER A 1 206 ? -9.166 -4.831 21.263 1.00 96.19 206 SER A N 1
ATOM 1662 C CA . SER A 1 206 ? -8.363 -4.706 22.492 1.00 96.19 206 SER A CA 1
ATOM 1663 C C . SER A 1 206 ? -9.116 -5.141 23.759 1.00 96.19 206 SER A C 1
ATOM 1665 O O . SER A 1 206 ? -8.487 -5.537 24.744 1.00 96.19 206 SER A O 1
ATOM 1667 N N . TYR A 1 207 ? -10.449 -5.120 23.724 1.00 95.62 207 TYR A N 1
ATOM 1668 C CA . TYR A 1 207 ? -11.332 -5.576 24.798 1.00 95.62 207 TYR A CA 1
ATOM 1669 C C . TYR A 1 207 ? -11.958 -6.953 24.530 1.00 95.62 207 TYR A C 1
ATOM 1671 O O . TYR A 1 207 ? -12.764 -7.404 25.337 1.00 95.62 207 TYR A O 1
ATOM 1679 N N . ASN A 1 208 ? -11.567 -7.643 23.449 1.00 96.38 208 ASN A N 1
ATOM 1680 C CA . ASN A 1 208 ? -12.167 -8.908 23.004 1.00 96.38 208 ASN A CA 1
ATOM 1681 C C . ASN A 1 208 ? -13.692 -8.824 22.790 1.00 96.38 208 ASN A C 1
ATOM 1683 O O . ASN A 1 208 ? -14.414 -9.779 23.069 1.00 96.38 208 ASN A O 1
ATOM 1687 N N . LEU A 1 209 ? -14.182 -7.679 22.311 1.00 96.50 209 LEU A N 1
ATOM 1688 C CA . LEU A 1 209 ? -15.589 -7.482 21.959 1.00 96.50 209 LEU A CA 1
ATOM 1689 C C . LEU A 1 209 ? -15.824 -7.986 20.532 1.00 96.50 209 LEU A C 1
ATOM 1691 O O . LEU A 1 209 ? -15.061 -7.652 19.621 1.00 96.50 209 LEU A O 1
ATOM 1695 N N . MET A 1 210 ? -16.845 -8.825 20.353 1.00 94.38 210 MET A N 1
ATOM 1696 C CA . MET A 1 210 ? -16.996 -9.622 19.129 1.00 94.38 210 MET A CA 1
ATOM 1697 C C . MET A 1 210 ? -17.707 -8.871 18.002 1.00 94.38 210 MET A C 1
ATOM 1699 O O . MET A 1 210 ? -17.431 -9.139 16.832 1.00 94.38 210 MET A O 1
ATOM 1703 N N . ASP A 1 211 ? -18.574 -7.918 18.341 1.00 96.81 211 ASP A N 1
ATOM 1704 C CA . ASP A 1 211 ? -19.387 -7.160 17.392 1.00 96.81 211 ASP A CA 1
ATOM 1705 C C . ASP A 1 211 ? -19.599 -5.695 17.818 1.00 96.81 211 ASP A C 1
ATOM 1707 O O . ASP A 1 211 ? -19.292 -5.278 18.942 1.00 96.81 211 ASP A O 1
ATOM 1711 N N . GLU A 1 212 ? -20.107 -4.892 16.881 1.00 96.94 212 GLU A N 1
ATOM 1712 C CA . GLU A 1 212 ? -20.341 -3.459 17.074 1.00 96.94 212 GLU A CA 1
ATOM 1713 C C . GLU A 1 212 ? -21.387 -3.160 18.167 1.00 96.94 212 GLU A C 1
ATOM 1715 O O . GLU A 1 212 ? -21.302 -2.125 18.831 1.00 96.94 212 GLU A O 1
ATOM 1720 N N . SER A 1 213 ? -22.366 -4.046 18.381 1.00 97.19 213 SER A N 1
ATOM 1721 C CA . SER A 1 213 ? -23.420 -3.854 19.383 1.00 97.19 213 SER A CA 1
ATOM 1722 C C . SER A 1 213 ? -22.851 -3.975 20.796 1.00 97.19 213 SER A C 1
ATOM 1724 O O . SER A 1 213 ? -23.025 -3.066 21.614 1.00 97.19 213 SER A O 1
ATOM 1726 N N . SER A 1 214 ? -22.090 -5.040 21.062 1.00 97.44 214 SER A N 1
ATOM 1727 C CA . SER A 1 214 ? -21.342 -5.211 22.311 1.00 97.44 214 SER A CA 1
ATOM 1728 C C . SER A 1 214 ? -20.380 -4.048 22.555 1.00 97.44 214 SER A C 1
ATOM 1730 O O . SER A 1 214 ? -20.299 -3.521 23.667 1.00 97.44 214 SER A O 1
ATOM 1732 N N . PHE A 1 215 ? -19.690 -3.580 21.509 1.00 97.50 215 PHE A N 1
ATOM 1733 C CA . PHE A 1 215 ? -18.797 -2.427 21.614 1.00 97.50 215 PHE A CA 1
ATOM 1734 C C . PHE A 1 215 ? -19.519 -1.126 21.974 1.00 97.50 215 PHE A C 1
ATOM 1736 O O . PHE A 1 215 ? -19.077 -0.416 22.879 1.00 97.50 215 PHE A O 1
ATOM 1743 N N . LYS A 1 216 ? -20.648 -0.822 21.324 1.00 96.56 216 LYS A N 1
ATOM 1744 C CA . LYS A 1 216 ? -21.469 0.353 21.656 1.00 96.56 216 LYS A CA 1
ATOM 1745 C C . LYS A 1 216 ? -21.943 0.298 23.103 1.00 96.56 216 LYS A C 1
ATOM 1747 O O . LYS A 1 216 ? -21.784 1.279 23.826 1.00 96.56 216 LYS A O 1
ATOM 1752 N N . LYS A 1 217 ? -22.433 -0.863 23.550 1.00 96.50 217 LYS A N 1
ATOM 1753 C CA . LYS A 1 217 ? -22.878 -1.054 24.933 1.00 96.50 217 LYS A CA 1
ATOM 1754 C C . LYS A 1 217 ? -21.748 -0.840 25.940 1.00 96.50 217 LYS A C 1
ATOM 1756 O O . LYS A 1 217 ? -21.948 -0.163 26.946 1.00 96.50 217 LYS A O 1
ATOM 1761 N N . PHE A 1 218 ? -20.561 -1.380 25.663 1.00 96.94 218 PHE A N 1
ATOM 1762 C CA . PHE A 1 218 ? -19.371 -1.155 26.481 1.00 96.94 218 PHE A CA 1
ATOM 1763 C C . PHE A 1 218 ? -19.020 0.339 26.571 1.00 96.94 218 PHE A C 1
ATOM 1765 O O . PHE A 1 218 ? -18.884 0.856 27.678 1.00 96.94 218 PHE A O 1
ATOM 1772 N N . CYS A 1 219 ? -18.950 1.042 25.435 1.00 95.75 219 CYS A N 1
ATOM 1773 C CA . CYS A 1 219 ? -18.647 2.475 25.392 1.00 95.75 219 CYS A CA 1
ATOM 1774 C C . CYS A 1 219 ? -19.679 3.319 26.159 1.00 95.75 219 CYS A C 1
ATOM 1776 O O . CYS A 1 219 ? -19.300 4.232 26.882 1.00 95.75 219 CYS A O 1
ATOM 1778 N N . GLU A 1 220 ? -20.976 3.000 26.078 1.00 95.25 220 GLU A N 1
ATOM 1779 C CA . GLU A 1 220 ? -22.019 3.696 26.852 1.00 95.25 220 GLU A CA 1
ATOM 1780 C C . GLU A 1 220 ? -21.812 3.581 28.371 1.00 95.25 220 GLU A C 1
ATOM 1782 O O . GLU A 1 220 ? -22.044 4.539 29.122 1.00 95.25 220 GLU A O 1
ATOM 1787 N N . ILE A 1 221 ? -21.405 2.396 28.836 1.00 95.56 221 ILE A N 1
ATOM 1788 C CA . ILE A 1 221 ? -21.124 2.135 30.251 1.00 95.56 221 ILE A CA 1
ATOM 1789 C C . ILE A 1 221 ? -19.831 2.847 30.661 1.00 95.56 221 ILE A C 1
ATOM 1791 O O . ILE A 1 221 ? -19.836 3.564 31.662 1.00 95.56 221 ILE A O 1
ATOM 1795 N N . GLU A 1 222 ? -18.761 2.706 29.873 1.00 95.56 222 GLU A N 1
ATOM 1796 C CA . GLU A 1 222 ? -17.470 3.383 30.064 1.00 95.56 222 GLU A CA 1
ATOM 1797 C C . GLU A 1 222 ? -17.657 4.906 30.189 1.00 95.56 222 GLU A C 1
ATOM 1799 O O . GLU A 1 222 ? -17.292 5.494 31.206 1.00 95.56 222 GLU A O 1
ATOM 1804 N N . ASP A 1 223 ? -18.345 5.533 29.232 1.00 94.94 223 ASP A N 1
ATOM 1805 C CA . ASP A 1 223 ? -18.635 6.973 29.230 1.00 94.94 223 ASP A CA 1
ATOM 1806 C C . ASP A 1 223 ? -19.449 7.409 30.457 1.00 94.94 223 ASP A C 1
ATOM 1808 O O . ASP A 1 223 ? -19.327 8.531 30.959 1.00 94.94 223 ASP A O 1
ATOM 1812 N N . SER A 1 224 ? -20.335 6.543 30.950 1.00 94.81 224 SER A N 1
ATOM 1813 C CA . SER A 1 224 ? -21.120 6.822 32.152 1.00 94.81 224 SER A CA 1
ATOM 1814 C C . SER A 1 224 ? -20.264 6.763 33.417 1.00 94.81 224 SER A C 1
ATOM 1816 O O . SER A 1 224 ? -20.439 7.602 34.300 1.00 94.81 224 SER A O 1
ATOM 1818 N N . ILE A 1 225 ? -19.315 5.830 33.487 1.00 95.12 225 ILE A N 1
ATOM 1819 C CA . ILE A 1 225 ? -18.356 5.716 34.590 1.00 95.12 225 ILE A CA 1
ATOM 1820 C C . ILE A 1 225 ? -17.424 6.931 34.610 1.00 95.12 225 ILE A C 1
ATOM 1822 O O . ILE A 1 225 ? -17.299 7.567 35.653 1.00 95.12 225 ILE A O 1
ATOM 1826 N N . GLU A 1 226 ? -16.849 7.322 33.470 1.00 95.00 226 GLU A N 1
ATOM 1827 C CA . GLU A 1 226 ? -15.957 8.492 33.378 1.00 95.00 226 GLU A CA 1
ATOM 1828 C C . GLU A 1 226 ? -16.666 9.804 33.762 1.00 95.00 226 GLU A C 1
ATOM 1830 O O . GLU A 1 226 ? -16.090 10.677 34.424 1.00 95.00 226 GLU A O 1
ATOM 1835 N N . ARG A 1 227 ? -17.960 9.931 33.431 1.00 93.44 227 ARG A N 1
ATOM 1836 C CA . ARG A 1 227 ? -18.800 11.046 33.904 1.00 93.44 227 ARG A CA 1
ATOM 1837 C C . ARG A 1 227 ? -18.955 11.056 35.421 1.00 93.44 227 ARG A C 1
ATOM 1839 O O . ARG A 1 227 ? -18.860 12.122 36.027 1.00 93.44 227 ARG A O 1
ATOM 1846 N N . ILE A 1 228 ? -19.182 9.895 36.035 1.00 94.06 228 ILE A N 1
ATOM 1847 C CA . ILE A 1 228 ? -19.299 9.775 37.493 1.00 94.06 228 ILE A CA 1
ATOM 1848 C C . ILE A 1 228 ? -17.961 10.115 38.163 1.00 94.06 228 ILE A C 1
ATOM 1850 O O . ILE A 1 228 ? -17.959 10.910 39.101 1.00 94.06 228 ILE A O 1
ATOM 1854 N N . ILE A 1 229 ? -16.838 9.585 37.661 1.00 94.12 229 ILE A N 1
ATOM 1855 C CA . ILE A 1 229 ? -15.484 9.899 38.156 1.00 94.12 229 ILE A CA 1
ATOM 1856 C C . ILE A 1 229 ? -15.268 11.414 38.154 1.00 94.12 229 ILE A C 1
ATOM 1858 O O . ILE A 1 229 ? -14.928 11.992 39.184 1.00 94.12 229 ILE A O 1
ATOM 1862 N N . SER A 1 230 ? -15.552 12.069 37.025 1.00 93.75 230 SER A N 1
ATOM 1863 C CA . SER A 1 230 ? -15.371 13.516 36.865 1.00 93.75 230 SER A CA 1
ATOM 1864 C C . SER A 1 230 ? -16.278 14.340 37.788 1.00 93.75 230 SER A C 1
ATOM 1866 O O . SER A 1 230 ? -15.863 15.374 38.302 1.00 93.75 230 SER A O 1
ATOM 1868 N N . ALA A 1 231 ? -17.524 13.905 37.999 1.00 92.94 231 ALA A N 1
ATOM 1869 C CA . ALA A 1 231 ? -18.502 14.639 38.803 1.00 92.94 231 ALA A CA 1
ATOM 1870 C C . ALA A 1 231 ? -18.339 14.427 40.317 1.00 92.94 231 ALA A C 1
ATOM 1872 O O . ALA A 1 231 ? -18.787 15.263 41.105 1.00 92.94 231 ALA A O 1
ATOM 1873 N N . LYS A 1 232 ? -17.771 13.289 40.732 1.00 92.00 232 LYS A N 1
ATOM 1874 C CA . LYS A 1 232 ? -17.692 12.874 42.140 1.00 92.00 232 LYS A CA 1
ATOM 1875 C C . LYS A 1 232 ? -16.298 12.837 42.718 1.00 92.00 232 LYS A C 1
ATOM 1877 O O . LYS A 1 232 ? -16.187 12.772 43.939 1.00 92.00 232 LYS A O 1
ATOM 1882 N N . THR A 1 233 ? -15.274 12.879 41.874 1.00 93.62 233 THR A N 1
ATOM 1883 C CA . THR A 1 233 ? -13.882 12.738 42.305 1.00 93.62 233 THR A CA 1
ATOM 1884 C C . THR A 1 233 ? -13.689 11.434 43.092 1.00 93.62 233 THR A C 1
ATOM 1886 O O . THR A 1 233 ? -13.046 11.407 44.136 1.00 93.62 233 THR A O 1
ATOM 1889 N N . ILE A 1 234 ? -14.308 10.354 42.607 1.00 94.00 234 ILE A N 1
ATOM 1890 C CA . ILE A 1 234 ? -14.184 8.998 43.161 1.00 94.00 234 ILE A CA 1
ATOM 1891 C C . ILE A 1 234 ? -13.377 8.119 42.214 1.00 94.00 234 ILE A C 1
ATOM 1893 O O . ILE A 1 234 ? -13.272 8.416 41.022 1.00 94.00 234 ILE A O 1
ATOM 1897 N N . ASP A 1 235 ? -12.813 7.031 42.732 1.00 94.56 235 ASP A N 1
ATOM 1898 C CA . ASP A 1 235 ? -12.052 6.107 41.897 1.00 94.56 235 ASP A CA 1
ATOM 1899 C C . ASP A 1 235 ? -12.952 5.310 40.934 1.00 94.56 235 ASP A C 1
ATOM 1901 O O . ASP A 1 235 ? -14.178 5.241 41.068 1.00 94.56 235 ASP A O 1
ATOM 1905 N N . LYS A 1 236 ? -12.323 4.672 39.943 1.00 95.00 236 LYS A N 1
ATOM 1906 C CA . LYS A 1 236 ? -13.016 3.922 38.889 1.00 95.00 236 LYS A CA 1
ATOM 1907 C C . LYS A 1 236 ? -13.880 2.770 39.420 1.00 95.00 236 LYS A C 1
ATOM 1909 O O . LYS A 1 236 ? -14.964 2.537 38.887 1.00 95.00 236 LYS A O 1
ATOM 1914 N N . ARG A 1 237 ? -13.437 2.048 40.455 1.00 94.38 237 ARG A N 1
ATOM 1915 C CA . ARG A 1 237 ? -14.183 0.909 41.025 1.00 94.38 237 ARG A CA 1
ATOM 1916 C C . ARG A 1 237 ? -15.418 1.416 41.765 1.00 94.38 237 ARG A C 1
ATOM 1918 O O . ARG A 1 237 ? -16.502 0.863 41.597 1.00 94.38 237 ARG A O 1
ATOM 1925 N N . GLN A 1 238 ? -15.276 2.512 42.509 1.00 94.44 238 GLN A N 1
ATOM 1926 C CA . GLN A 1 238 ? -16.397 3.198 43.151 1.00 94.44 238 GLN A CA 1
ATOM 1927 C C . GLN A 1 238 ? -17.401 3.724 42.115 1.00 94.44 238 GLN A C 1
ATOM 1929 O O . GLN A 1 238 ? -18.597 3.469 42.242 1.00 94.44 238 GLN A O 1
ATOM 1934 N N . ALA A 1 239 ? -16.937 4.388 41.054 1.00 95.62 239 ALA A N 1
ATOM 1935 C CA . ALA A 1 239 ? -17.796 4.876 39.974 1.00 95.62 239 ALA A CA 1
ATOM 1936 C C . ALA A 1 239 ? -18.535 3.748 39.232 1.00 95.62 239 ALA A C 1
ATOM 1938 O O . ALA A 1 239 ? -19.691 3.919 38.846 1.00 95.62 239 ALA A O 1
ATOM 1939 N N . PHE A 1 240 ? -17.912 2.576 39.086 1.00 95.56 240 PHE A N 1
ATOM 1940 C CA . PHE A 1 240 ? -18.559 1.387 38.532 1.00 95.56 240 PHE A CA 1
ATOM 1941 C C . PHE A 1 240 ? -19.730 0.905 39.400 1.00 95.56 240 PHE A C 1
ATOM 1943 O O . PHE A 1 240 ? -20.840 0.743 38.895 1.00 95.56 240 PHE A O 1
ATOM 1950 N N . VAL A 1 241 ? -19.527 0.736 40.714 1.00 95.44 241 VAL A N 1
ATOM 1951 C CA . VAL A 1 241 ? -20.617 0.374 41.645 1.00 95.44 241 VAL A CA 1
ATOM 1952 C C . VAL A 1 241 ? -21.725 1.423 41.605 1.00 95.44 241 VAL A C 1
ATOM 1954 O O . VAL A 1 241 ? -22.910 1.096 41.512 1.00 95.44 241 VAL A O 1
ATOM 1957 N N . PHE A 1 242 ? -21.329 2.693 41.594 1.00 95.44 242 PHE A N 1
ATOM 1958 C CA . PHE A 1 242 ? -22.232 3.827 41.500 1.00 95.44 242 PHE A CA 1
ATOM 1959 C C . PHE A 1 242 ? -23.110 3.764 40.235 1.00 95.44 242 PHE A C 1
ATOM 1961 O O . PHE A 1 242 ? -24.325 3.944 40.325 1.00 95.44 242 PHE A O 1
ATOM 1968 N N . TYR A 1 243 ? -22.528 3.456 39.069 1.00 95.56 243 TYR A N 1
ATOM 1969 C CA . TYR A 1 243 ? -23.263 3.308 37.808 1.00 95.56 243 TYR A CA 1
ATOM 1970 C C . TYR A 1 243 ? -24.386 2.269 37.919 1.00 95.56 243 TYR A C 1
ATOM 1972 O O . TYR A 1 243 ? -25.531 2.569 37.576 1.00 95.56 243 TYR A O 1
ATOM 1980 N N . PHE A 1 244 ? -24.096 1.074 38.443 1.00 95.12 244 PHE A N 1
ATOM 1981 C CA . PHE A 1 244 ? -25.107 0.021 38.588 1.00 95.12 244 PHE A CA 1
ATOM 1982 C C . PHE A 1 244 ? -26.165 0.374 39.641 1.00 95.12 244 PHE A C 1
ATOM 1984 O O . PHE A 1 244 ? -27.356 0.135 39.423 1.00 95.12 244 PHE A O 1
ATOM 1991 N N . LEU A 1 245 ? -25.775 1.038 40.735 1.00 94.81 245 LEU A N 1
ATOM 1992 C CA . LEU A 1 245 ? -26.726 1.536 41.730 1.00 94.81 245 LEU A CA 1
ATOM 1993 C C . LEU A 1 245 ? -27.744 2.515 41.141 1.00 94.81 245 LEU A C 1
ATOM 1995 O O . LEU A 1 245 ? -28.868 2.523 41.635 1.00 94.81 245 LEU A O 1
ATOM 1999 N N . VAL A 1 246 ? -27.392 3.289 40.101 1.00 93.75 246 VAL A N 1
ATOM 2000 C CA . VAL A 1 246 ? -28.278 4.226 39.368 1.00 93.75 246 VAL A CA 1
ATOM 2001 C C . VAL A 1 246 ? -29.265 3.519 38.427 1.00 93.75 246 VAL A C 1
ATOM 2003 O O . VAL A 1 246 ? -30.267 4.115 38.016 1.00 93.75 246 VAL A O 1
ATOM 2006 N N . GLN A 1 247 ? -29.064 2.248 38.099 1.00 92.69 247 GLN A N 1
ATOM 2007 C CA . GLN A 1 247 ? -29.967 1.525 37.195 1.00 92.69 247 GLN A CA 1
ATOM 2008 C C . GLN A 1 247 ? -31.095 0.781 37.918 1.00 92.69 247 GLN A C 1
ATOM 2010 O O . GLN A 1 247 ? -32.134 0.522 37.321 1.00 92.69 247 GLN A O 1
ATOM 2015 N N . LEU A 1 248 ? -30.939 0.497 39.213 1.00 92.00 248 LEU A N 1
ATOM 2016 C CA . LEU A 1 248 ? -31.958 -0.178 40.024 1.00 92.00 248 LEU A CA 1
ATOM 2017 C C . LEU A 1 248 ? -33.312 0.576 40.083 1.00 92.00 248 LEU A C 1
ATOM 2019 O O . LEU A 1 248 ? -33.366 1.796 39.897 1.00 92.00 248 LEU A O 1
ATOM 2023 N N . PRO A 1 249 ? -34.429 -0.108 40.368 1.00 91.19 249 PRO A N 1
ATOM 2024 C CA . PRO A 1 249 ? -35.691 0.566 40.656 1.00 91.19 249 PRO A CA 1
ATOM 2025 C C . PRO A 1 249 ? -35.626 1.354 41.976 1.00 91.19 249 PRO A C 1
ATOM 2027 O O . PRO A 1 249 ? -34.734 1.169 42.807 1.00 91.19 249 PRO A O 1
ATOM 2030 N N . LYS A 1 250 ? -36.590 2.259 42.174 1.00 91.94 250 LYS A N 1
ATOM 2031 C CA . LYS A 1 250 ? -36.768 2.965 43.453 1.00 91.94 250 LYS A CA 1
ATOM 2032 C C . LYS A 1 250 ? -37.218 1.973 44.524 1.00 91.94 250 LYS A C 1
ATOM 2034 O O . LYS A 1 250 ? -38.029 1.099 44.231 1.00 91.94 250 LYS A O 1
ATOM 2039 N N . GLY A 1 251 ? -36.759 2.160 45.756 1.00 92.94 251 GLY A N 1
ATOM 2040 C CA . GLY A 1 251 ? -37.203 1.343 46.879 1.00 92.94 251 GLY A CA 1
ATOM 2041 C C . GLY A 1 251 ? -36.174 1.236 47.993 1.00 92.94 251 GLY A C 1
ATOM 2042 O O . GLY A 1 251 ? -35.107 1.851 47.952 1.00 92.94 251 GLY A O 1
ATOM 2043 N N . GLU A 1 252 ? -36.529 0.440 48.991 1.00 93.94 252 GLU A N 1
ATOM 2044 C CA . GLU A 1 252 ? -35.644 0.026 50.072 1.00 93.94 252 GLU A CA 1
ATOM 2045 C C . GLU A 1 252 ? -35.145 -1.386 49.780 1.00 93.94 252 GLU A C 1
ATOM 2047 O O . GLU A 1 252 ? -35.889 -2.243 49.301 1.00 93.94 252 GLU A O 1
ATOM 2052 N N . SER A 1 253 ? -33.863 -1.634 50.011 1.00 94.81 253 SER A N 1
ATOM 2053 C CA . SER A 1 253 ? -33.272 -2.954 49.820 1.00 94.81 253 SER A CA 1
ATOM 2054 C C . SER A 1 253 ? -32.256 -3.222 50.912 1.00 94.81 253 SER A C 1
ATOM 2056 O O . SER A 1 253 ? -31.345 -2.422 51.132 1.00 94.81 253 SER A O 1
ATOM 2058 N N . ALA A 1 254 ? -32.406 -4.364 51.582 1.00 96.00 254 ALA A N 1
ATOM 2059 C CA . ALA A 1 254 ? -31.350 -4.904 52.425 1.00 96.00 254 ALA A CA 1
ATOM 2060 C C . ALA A 1 254 ? -30.091 -5.151 51.578 1.00 96.00 254 ALA A C 1
ATOM 2062 O O . ALA A 1 254 ? -30.197 -5.515 50.402 1.00 96.00 254 ALA A O 1
ATOM 2063 N N . ILE A 1 255 ? -28.905 -4.994 52.168 1.00 95.69 255 ILE A N 1
ATOM 2064 C CA . ILE A 1 255 ? -27.613 -5.106 51.475 1.00 95.69 255 ILE A CA 1
ATOM 2065 C C . ILE A 1 255 ? -27.444 -6.451 50.751 1.00 95.69 255 ILE A C 1
ATOM 2067 O O . ILE A 1 255 ? -26.891 -6.510 49.655 1.00 95.69 255 ILE A O 1
ATOM 2071 N N . SER A 1 256 ? -27.992 -7.530 51.318 1.00 94.56 256 SER A N 1
ATOM 2072 C CA . SER A 1 256 ? -27.987 -8.876 50.738 1.00 94.56 256 SER A CA 1
ATOM 2073 C C . SER A 1 256 ? -28.825 -8.971 49.459 1.00 94.56 256 SER A C 1
ATOM 2075 O O . SER A 1 256 ? -28.384 -9.548 48.463 1.00 94.56 256 SER A O 1
ATOM 2077 N N . VAL A 1 257 ? -30.011 -8.357 49.454 1.00 95.06 257 VAL A N 1
ATOM 2078 C CA . VAL A 1 257 ? -30.885 -8.264 48.276 1.00 95.06 257 VAL A CA 1
ATOM 2079 C C . VAL A 1 257 ? -30.251 -7.352 47.230 1.00 95.06 257 VAL A C 1
ATOM 2081 O O . VAL A 1 257 ? -30.215 -7.701 46.053 1.00 95.06 257 VAL A O 1
ATOM 2084 N N . LEU A 1 258 ? -29.686 -6.221 47.660 1.00 94.44 258 LEU A N 1
ATOM 2085 C CA . LEU A 1 258 ? -29.002 -5.268 46.792 1.00 94.44 258 LEU A CA 1
ATOM 2086 C C . LEU A 1 258 ? -27.815 -5.911 46.063 1.00 94.44 258 LEU A C 1
ATOM 2088 O O . LEU A 1 258 ? -27.705 -5.783 44.847 1.00 94.44 258 LEU A O 1
ATOM 2092 N N . SER A 1 259 ? -26.976 -6.651 46.793 1.00 95.94 259 SER A N 1
ATOM 2093 C CA . SER A 1 259 ? -25.860 -7.436 46.251 1.00 95.94 259 SER A CA 1
ATOM 2094 C C . SER A 1 259 ? -26.316 -8.360 45.120 1.00 95.94 259 SER A C 1
ATOM 2096 O O . SER A 1 259 ? -25.734 -8.352 44.033 1.00 95.94 259 SER A O 1
ATOM 2098 N N . LYS A 1 260 ? -27.402 -9.113 45.338 1.00 95.69 260 LYS A N 1
ATOM 2099 C CA . LYS A 1 260 ? -27.973 -10.009 44.325 1.00 95.69 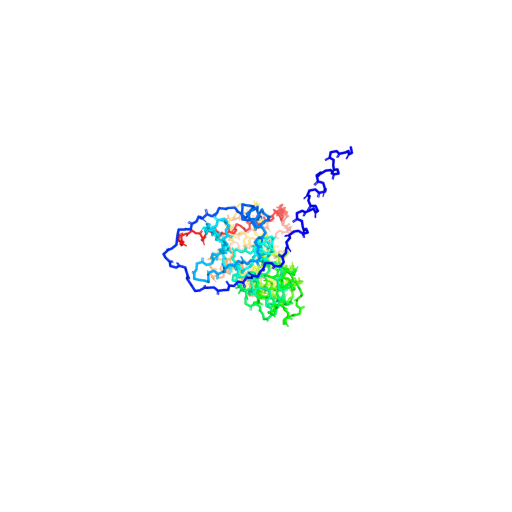260 LYS A CA 1
ATOM 2100 C C . LYS A 1 260 ? -28.509 -9.238 43.115 1.00 95.69 260 LYS A C 1
ATOM 2102 O O . LYS A 1 260 ? -28.219 -9.617 41.986 1.00 95.69 260 LYS A O 1
ATOM 2107 N N . SER A 1 261 ? -29.238 -8.146 43.337 1.00 95.25 261 SER A N 1
ATOM 2108 C CA . SER A 1 261 ? -29.799 -7.320 42.260 1.00 95.25 261 SER A CA 1
ATOM 2109 C C . SER A 1 261 ? -28.721 -6.680 41.382 1.00 95.25 261 SER A C 1
ATOM 2111 O O . SER A 1 261 ? -28.862 -6.666 40.164 1.00 95.25 261 SER A O 1
ATOM 2113 N N . LEU A 1 262 ? -27.627 -6.189 41.973 1.00 94.25 262 LEU A N 1
ATOM 2114 C CA . LEU A 1 262 ? -26.502 -5.620 41.223 1.00 94.25 262 LEU A CA 1
ATOM 2115 C C . LEU A 1 262 ? -25.776 -6.681 40.390 1.00 94.25 262 LEU A C 1
ATOM 2117 O O . LEU A 1 262 ? -25.453 -6.426 39.232 1.00 94.25 262 LEU A O 1
ATOM 2121 N N . LYS A 1 263 ? -25.568 -7.882 40.950 1.00 94.88 263 LYS A N 1
ATOM 2122 C CA . LYS A 1 263 ? -24.998 -9.017 40.208 1.00 94.88 263 LYS A CA 1
ATOM 2123 C C . LYS A 1 263 ? -25.881 -9.411 39.030 1.00 94.88 263 LYS A C 1
ATOM 2125 O O . LYS A 1 263 ? -25.373 -9.493 37.921 1.00 94.88 263 LYS A O 1
ATOM 2130 N N . ASN A 1 264 ? -27.189 -9.545 39.248 1.00 94.25 264 ASN A N 1
ATOM 2131 C CA . ASN A 1 264 ? -28.141 -9.855 38.181 1.00 94.25 264 ASN A CA 1
ATOM 2132 C C . ASN A 1 264 ? -28.093 -8.810 37.058 1.00 94.25 264 ASN A C 1
ATOM 2134 O O . ASN A 1 264 ? -27.965 -9.171 35.896 1.00 94.25 264 ASN A O 1
ATOM 2138 N N . LEU A 1 265 ? -28.117 -7.521 37.406 1.00 93.56 265 LEU A N 1
ATOM 2139 C CA . LEU A 1 265 ? -28.054 -6.428 36.436 1.00 93.56 265 LEU A CA 1
ATOM 2140 C C . LEU A 1 265 ? -26.728 -6.406 35.655 1.00 93.56 265 LEU A C 1
ATOM 2142 O O . LEU A 1 265 ? -26.690 -6.072 34.474 1.00 93.56 265 LEU A O 1
ATOM 2146 N N . TYR A 1 266 ? -25.615 -6.750 36.304 1.00 94.12 266 TYR A N 1
ATOM 2147 C CA . TYR A 1 266 ? -24.344 -6.945 35.612 1.00 94.12 266 TYR A CA 1
ATOM 2148 C C . TYR A 1 266 ? -24.399 -8.155 34.676 1.00 94.12 266 TYR A C 1
ATOM 2150 O O . TYR A 1 266 ? -23.937 -8.061 33.538 1.00 94.12 266 TYR A O 1
ATOM 2158 N N . ASP A 1 267 ? -25.012 -9.251 35.122 1.00 93.31 267 ASP A N 1
ATOM 2159 C CA . ASP A 1 267 ? -25.143 -10.500 34.379 1.00 93.31 267 ASP A CA 1
ATOM 2160 C C . ASP A 1 267 ? -26.083 -10.439 33.173 1.00 93.31 267 ASP A C 1
ATOM 2162 O O . ASP A 1 267 ? -25.920 -11.262 32.274 1.00 93.31 267 ASP A O 1
ATOM 2166 N N . GLU A 1 268 ? -26.971 -9.442 33.106 1.00 94.31 268 GLU A N 1
ATOM 2167 C CA . GLU A 1 268 ? -27.773 -9.109 31.917 1.00 94.31 268 GLU A CA 1
ATOM 2168 C C . GLU A 1 268 ? -26.914 -8.687 30.709 1.00 94.31 268 GLU A C 1
ATOM 2170 O O . GLU A 1 268 ? -27.382 -8.735 29.572 1.00 94.31 268 GLU A O 1
ATOM 2175 N N . ASN A 1 269 ? -25.656 -8.285 30.924 1.00 94.62 269 ASN A N 1
ATOM 2176 C CA . ASN A 1 269 ? -24.728 -8.005 29.830 1.00 94.62 269 ASN A CA 1
ATOM 2177 C C . ASN A 1 269 ? -24.169 -9.307 29.235 1.00 94.62 269 ASN A C 1
ATOM 2179 O O . ASN A 1 269 ? -23.930 -10.295 29.939 1.00 94.62 269 ASN A O 1
ATOM 2183 N N . SER A 1 270 ? -23.884 -9.281 27.932 1.00 95.31 270 SER A N 1
ATOM 2184 C CA . SER A 1 270 ? -23.217 -10.382 27.236 1.00 95.31 270 SER A CA 1
ATOM 2185 C C . SER A 1 270 ? -21.847 -10.694 27.852 1.00 95.31 270 SER A C 1
ATOM 2187 O O . SER A 1 270 ? -21.211 -9.857 28.500 1.00 95.31 270 SER A O 1
ATOM 2189 N N . SER A 1 271 ? -21.383 -11.934 27.685 1.00 94.69 271 SER A N 1
ATOM 2190 C CA . SER A 1 271 ? -20.132 -12.408 28.294 1.00 94.69 271 SER A CA 1
ATOM 2191 C C . SER A 1 271 ? -18.909 -11.587 27.871 1.00 94.69 271 SER A C 1
ATOM 2193 O O . SER A 1 271 ? -18.045 -11.311 28.702 1.00 94.69 271 SER A O 1
ATOM 2195 N N . ASP A 1 272 ? -18.849 -11.144 26.618 1.00 95.31 272 ASP A N 1
ATOM 2196 C CA . ASP A 1 272 ? -17.790 -10.283 26.087 1.00 95.31 272 ASP A CA 1
ATOM 2197 C C . ASP A 1 272 ? -17.816 -8.875 26.704 1.00 95.31 272 ASP A C 1
ATOM 2199 O O . ASP A 1 272 ? -16.774 -8.390 27.145 1.00 95.31 272 ASP A O 1
ATOM 2203 N N . VAL A 1 273 ? -18.993 -8.256 26.853 1.00 95.94 273 VAL A N 1
ATOM 2204 C CA . VAL A 1 273 ? -19.145 -6.966 27.549 1.00 95.94 273 VAL A CA 1
ATOM 2205 C C . VAL A 1 273 ? -18.726 -7.086 29.012 1.00 95.94 273 VAL A C 1
ATOM 2207 O O . VAL A 1 273 ? -17.990 -6.234 29.509 1.00 95.94 273 VAL A O 1
ATOM 2210 N N . LYS A 1 274 ? -19.113 -8.164 29.703 1.00 94.38 274 LYS A N 1
ATOM 2211 C CA . LYS A 1 274 ? -18.680 -8.419 31.087 1.00 94.38 274 LYS A CA 1
ATOM 2212 C C . LYS A 1 274 ? -17.158 -8.530 31.190 1.00 94.38 274 LYS A C 1
ATOM 2214 O O . LYS A 1 274 ? -16.543 -7.884 32.038 1.00 94.38 274 LYS A O 1
ATOM 2219 N N . ASN A 1 275 ? -16.529 -9.283 30.294 1.00 92.88 275 ASN A N 1
ATOM 2220 C CA . ASN A 1 275 ? -15.072 -9.416 30.266 1.00 92.88 275 ASN A CA 1
ATOM 2221 C C . ASN A 1 275 ? -14.377 -8.073 29.981 1.00 92.88 275 ASN A C 1
ATOM 2223 O O . ASN A 1 275 ? -13.402 -7.725 30.652 1.00 92.88 275 ASN A O 1
ATOM 2227 N N . ALA A 1 276 ? -14.908 -7.287 29.041 1.00 95.00 276 ALA A N 1
ATOM 2228 C CA . ALA A 1 276 ? -14.401 -5.958 28.715 1.00 95.00 276 ALA A CA 1
ATOM 2229 C C . ALA A 1 276 ? -14.501 -4.991 29.904 1.00 95.00 276 ALA A C 1
ATOM 2231 O O . ALA A 1 276 ? -13.521 -4.322 30.239 1.00 95.00 276 ALA A O 1
ATOM 2232 N N . LEU A 1 277 ? -15.648 -4.962 30.589 1.00 95.00 277 LEU A N 1
ATOM 2233 C CA . LEU A 1 277 ? -15.854 -4.154 31.792 1.00 95.00 277 LEU A CA 1
ATOM 2234 C C . LEU A 1 277 ? -14.922 -4.581 32.928 1.00 95.00 277 LEU A C 1
ATOM 2236 O O . LEU A 1 277 ? -14.321 -3.725 33.573 1.00 95.00 277 LEU A O 1
ATOM 2240 N N . SER A 1 278 ? -14.735 -5.887 33.137 1.00 92.19 278 SER A N 1
ATOM 2241 C CA . SER A 1 278 ? -13.772 -6.404 34.116 1.00 92.19 278 SER A CA 1
ATOM 2242 C C . SER A 1 278 ? -12.361 -5.888 33.852 1.00 92.19 278 SER A C 1
ATOM 2244 O O . SER A 1 278 ? -11.714 -5.342 34.751 1.00 92.19 278 SER A O 1
ATOM 2246 N N . LYS A 1 279 ? -11.910 -6.005 32.597 1.00 93.38 279 LYS A N 1
ATOM 2247 C CA . LYS A 1 279 ? -10.603 -5.513 32.161 1.00 93.38 279 LYS A CA 1
ATOM 2248 C C . LYS A 1 279 ? -10.481 -4.002 32.370 1.00 93.38 279 LYS A C 1
ATOM 2250 O O . LYS A 1 279 ? -9.465 -3.544 32.883 1.00 93.38 279 LYS A O 1
ATOM 2255 N N . TYR A 1 280 ? -11.512 -3.236 32.018 1.00 93.94 280 TYR A N 1
ATOM 2256 C CA . TYR A 1 280 ? -11.527 -1.779 32.157 1.00 93.94 280 TYR A CA 1
ATOM 2257 C C . TYR A 1 280 ? -11.473 -1.306 33.624 1.00 93.94 280 TYR A C 1
ATOM 2259 O O . TYR A 1 280 ? -10.751 -0.351 33.929 1.00 93.94 280 TYR A O 1
ATOM 2267 N N . VAL A 1 281 ? -12.203 -1.967 34.532 1.00 93.31 281 VAL A N 1
ATOM 2268 C CA . VAL A 1 281 ? -12.328 -1.563 35.946 1.00 93.31 281 VAL A CA 1
ATOM 2269 C C . VAL A 1 281 ? -11.152 -2.029 36.796 1.00 93.31 281 VAL A C 1
ATOM 2271 O O . VAL A 1 281 ? -10.604 -1.239 37.562 1.00 93.31 281 VAL A O 1
ATOM 2274 N N . ASN A 1 282 ? -10.771 -3.303 36.691 1.00 86.88 282 ASN A N 1
ATOM 2275 C CA . ASN A 1 282 ? -9.807 -3.915 37.608 1.00 86.88 282 ASN A CA 1
ATOM 2276 C C . ASN A 1 282 ? -8.391 -4.013 37.027 1.00 86.88 282 ASN A C 1
ATOM 2278 O O . ASN A 1 282 ? -7.481 -4.418 37.748 1.00 86.88 282 ASN A O 1
ATOM 2282 N N . ASN A 1 283 ? -8.203 -3.723 35.732 1.00 80.56 283 ASN A N 1
ATOM 2283 C CA . ASN A 1 283 ? -6.991 -4.084 34.986 1.00 80.56 283 ASN A CA 1
ATOM 2284 C C . ASN A 1 283 ? -6.588 -5.564 35.186 1.00 80.56 283 ASN A C 1
ATOM 2286 O O . ASN A 1 283 ? -5.418 -5.928 35.095 1.00 80.56 283 ASN A O 1
ATOM 2290 N N . SER A 1 284 ? -7.557 -6.422 35.522 1.00 68.75 284 SER A N 1
ATOM 2291 C CA . SER A 1 284 ? -7.350 -7.824 35.869 1.00 68.75 284 SER A CA 1
ATOM 2292 C C . SER A 1 284 ? -8.423 -8.690 35.213 1.00 68.75 284 SER A C 1
ATOM 2294 O O . SER A 1 284 ? -9.521 -8.228 34.887 1.00 68.75 284 SER A O 1
ATOM 2296 N N . TYR A 1 285 ? -8.083 -9.964 35.011 1.00 58.50 285 TYR A N 1
ATOM 2297 C CA . TYR A 1 285 ? -8.990 -10.964 34.446 1.00 58.50 285 TYR A CA 1
ATOM 2298 C C . TYR A 1 285 ? -10.078 -11.412 35.439 1.00 58.50 285 TYR A C 1
ATOM 2300 O O . TYR A 1 285 ? -11.046 -12.051 35.034 1.00 58.50 285 TYR A O 1
ATOM 2308 N N . TYR A 1 286 ? -9.937 -11.084 36.730 1.00 57.91 286 TYR A N 1
ATOM 2309 C CA . TYR A 1 286 ? -10.919 -11.432 37.753 1.00 57.91 286 TYR A CA 1
ATOM 2310 C C . TYR A 1 286 ? -12.070 -10.416 37.760 1.00 57.91 286 TYR A C 1
ATOM 2312 O O . TYR A 1 286 ? -11.859 -9.206 37.894 1.00 57.91 286 TYR A O 1
ATOM 2320 N N . GLY A 1 287 ? -13.288 -10.947 37.616 1.00 65.25 287 GLY A N 1
ATOM 2321 C CA . GLY A 1 287 ? -14.527 -10.191 37.445 1.00 65.25 287 GLY A CA 1
ATOM 2322 C C . GLY A 1 287 ? -14.774 -9.126 38.523 1.00 65.25 287 GLY A C 1
ATOM 2323 O O . GLY A 1 287 ? -14.427 -9.327 39.688 1.00 65.25 287 GLY A O 1
ATOM 2324 N N . PRO A 1 288 ? -15.458 -8.016 38.190 1.00 75.19 288 PRO A N 1
ATOM 2325 C CA . PRO A 1 288 ? -15.834 -6.977 39.142 1.00 75.19 288 PRO A CA 1
ATOM 2326 C C . PRO A 1 288 ? -16.976 -7.419 40.066 1.00 75.19 288 PRO A C 1
ATOM 2328 O O . PRO A 1 288 ? -17.437 -6.625 40.871 1.00 75.19 288 PRO A O 1
ATOM 2331 N N . THR A 1 289 ? -17.448 -8.666 39.988 1.00 74.44 289 THR A N 1
ATOM 2332 C CA . THR A 1 289 ? -18.559 -9.172 40.808 1.00 74.44 289 THR A CA 1
ATOM 2333 C C . THR A 1 289 ? -18.241 -9.209 42.301 1.00 74.44 289 THR A C 1
ATOM 2335 O O . THR A 1 289 ? -19.172 -9.169 43.107 1.00 74.44 289 THR A O 1
ATOM 2338 N N . SER A 1 290 ? -16.959 -9.225 42.679 1.00 86.44 290 SER A N 1
ATOM 2339 C CA . SER A 1 290 ? -16.527 -8.982 44.061 1.00 86.44 290 SER A CA 1
ATOM 2340 C C . SER A 1 290 ? -16.893 -7.574 44.533 1.00 86.44 290 SER A C 1
ATOM 2342 O O . SER A 1 290 ? -17.307 -7.400 45.666 1.00 86.44 290 SER A O 1
ATOM 2344 N N . LEU A 1 291 ? -16.926 -6.569 43.651 1.00 88.88 291 LEU A N 1
ATOM 2345 C CA . LEU A 1 291 ? -17.395 -5.221 44.012 1.00 88.88 291 LEU A CA 1
ATOM 2346 C C . LEU A 1 291 ? -18.867 -5.190 44.451 1.00 88.88 291 LEU A C 1
ATOM 2348 O O . LEU A 1 291 ? -19.308 -4.209 45.045 1.00 88.88 291 LEU A O 1
ATOM 2352 N N . PHE A 1 292 ? -19.628 -6.245 44.152 1.00 94.06 292 PHE A N 1
ATOM 2353 C CA . PHE A 1 292 ? -21.024 -6.386 44.544 1.00 94.06 292 PHE A CA 1
ATOM 2354 C C . PHE A 1 292 ? -21.232 -7.352 45.709 1.00 94.06 292 PHE A C 1
ATOM 2356 O O . PHE A 1 292 ? -22.383 -7.662 46.009 1.00 94.06 292 PHE A O 1
ATOM 2363 N N . ASP A 1 293 ? -20.190 -7.890 46.348 1.00 95.12 293 ASP A N 1
ATOM 2364 C CA . ASP A 1 293 ? -20.381 -8.619 47.604 1.00 95.12 293 ASP A CA 1
ATOM 2365 C C . ASP A 1 293 ? -20.782 -7.674 48.751 1.00 95.12 293 ASP A C 1
ATOM 2367 O O . ASP A 1 293 ? -20.663 -6.451 48.656 1.00 95.12 293 ASP A O 1
ATOM 2371 N N . GLN A 1 294 ? -21.369 -8.236 49.810 1.00 96.31 294 GLN A N 1
ATOM 2372 C CA . GLN A 1 294 ? -21.948 -7.427 50.885 1.00 96.31 294 GLN A CA 1
ATOM 2373 C C . GLN A 1 294 ? -20.885 -6.567 51.579 1.00 96.31 294 GLN A C 1
ATOM 2375 O O . GLN A 1 294 ? -21.162 -5.413 51.894 1.00 96.31 294 GLN A O 1
ATOM 2380 N N . ASP A 1 295 ? -19.674 -7.095 51.765 1.00 96.06 295 ASP A N 1
ATOM 2381 C CA . ASP A 1 295 ? -18.580 -6.387 52.430 1.00 96.06 295 ASP A CA 1
ATOM 2382 C C . ASP A 1 295 ? -18.068 -5.222 51.582 1.00 96.06 295 ASP A C 1
ATOM 2384 O O . ASP A 1 295 ? -17.960 -4.100 52.075 1.00 96.06 295 ASP A O 1
ATOM 2388 N N . SER A 1 296 ? -17.874 -5.439 50.282 1.00 94.75 296 SER A N 1
ATOM 2389 C CA . SER A 1 296 ? -17.492 -4.397 49.330 1.00 94.75 296 SER A CA 1
ATOM 2390 C C . SER A 1 296 ? -18.541 -3.291 49.246 1.00 94.75 296 SER A C 1
ATOM 2392 O O . SER A 1 296 ? -18.189 -2.111 49.208 1.00 94.75 296 SER A O 1
ATOM 2394 N N . LEU A 1 297 ? -19.834 -3.638 49.282 1.00 96.62 297 LEU A N 1
ATOM 2395 C CA . LEU A 1 297 ? -20.908 -2.643 49.310 1.00 96.62 297 LEU A CA 1
ATOM 2396 C C . LEU A 1 297 ? -20.937 -1.861 50.631 1.00 96.62 297 LEU A C 1
ATOM 2398 O O . LEU A 1 297 ? -21.105 -0.641 50.600 1.00 96.62 297 LEU A O 1
ATOM 2402 N N . ARG A 1 298 ? -20.732 -2.518 51.782 1.00 96.25 298 ARG A N 1
ATOM 2403 C CA . ARG A 1 298 ? -20.590 -1.836 53.083 1.00 96.25 298 ARG A CA 1
ATOM 2404 C C . ARG A 1 298 ? -19.430 -0.841 53.047 1.00 96.25 298 ARG A C 1
ATOM 2406 O O . ARG A 1 298 ? -19.619 0.320 53.411 1.00 96.25 298 ARG A O 1
ATOM 2413 N N . SER A 1 299 ? -18.261 -1.269 52.564 1.00 95.25 299 SER A N 1
ATOM 2414 C CA . SER A 1 299 ? -17.086 -0.405 52.406 1.00 95.25 299 SER A CA 1
ATOM 2415 C C . SER A 1 299 ? -17.363 0.766 51.466 1.00 95.25 299 SER A C 1
ATOM 2417 O O . SER A 1 299 ? -17.036 1.901 51.804 1.00 95.25 299 SER A O 1
ATOM 2419 N N . PHE A 1 300 ? -18.029 0.520 50.335 1.00 96.12 300 PHE A N 1
ATOM 2420 C CA . PHE A 1 300 ? -18.424 1.563 49.391 1.00 96.12 300 PHE A CA 1
ATOM 2421 C C . PHE A 1 300 ? -19.343 2.612 50.033 1.00 96.12 300 PHE A C 1
ATOM 2423 O O . PHE A 1 300 ? -19.083 3.806 49.908 1.00 96.12 300 PHE A O 1
ATOM 2430 N N . PHE A 1 301 ? -20.398 2.202 50.745 1.00 96.31 301 PHE A N 1
ATOM 2431 C CA . PHE A 1 301 ? -21.314 3.152 51.389 1.00 96.31 301 PHE A CA 1
ATOM 2432 C C . PHE A 1 301 ? -20.666 3.928 52.539 1.00 96.31 301 PHE A C 1
ATOM 2434 O O . PHE A 1 301 ? -21.092 5.045 52.830 1.00 96.31 301 PHE A O 1
ATOM 2441 N N . ALA A 1 302 ? -19.644 3.358 53.180 1.00 95.56 302 ALA A N 1
ATOM 2442 C CA . ALA A 1 302 ? -18.848 4.058 54.179 1.00 95.56 302 ALA A CA 1
ATOM 2443 C C . ALA A 1 302 ? -17.886 5.084 53.551 1.00 95.56 302 ALA A C 1
ATOM 2445 O O . ALA A 1 302 ? -17.634 6.124 54.157 1.00 95.56 302 ALA A O 1
ATOM 2446 N N . SER A 1 303 ? -17.355 4.813 52.351 1.00 94.38 303 SER A N 1
ATOM 2447 C CA . SER A 1 303 ? -16.332 5.651 51.711 1.00 94.38 303 SER A CA 1
ATOM 2448 C C . SER A 1 303 ? -16.879 6.680 50.718 1.00 94.38 303 SER A C 1
ATOM 2450 O O . SER A 1 303 ? -16.222 7.687 50.464 1.00 94.38 303 SER A O 1
ATOM 2452 N N . VAL A 1 304 ? -18.059 6.450 50.137 1.00 93.56 304 VAL A N 1
ATOM 2453 C CA . VAL A 1 304 ? -18.633 7.292 49.078 1.00 93.56 304 VAL A CA 1
ATOM 2454 C C . VAL A 1 304 ? -19.911 7.971 49.553 1.00 93.56 304 VAL A C 1
ATOM 2456 O O . VAL A 1 304 ? -20.859 7.332 50.013 1.00 93.56 304 VAL A O 1
ATOM 2459 N N . LYS A 1 305 ? -19.994 9.293 49.364 1.00 93.19 305 LYS A N 1
ATOM 2460 C CA . LYS A 1 305 ? -21.220 10.051 49.638 1.00 93.19 305 LYS A CA 1
ATOM 2461 C C . LYS A 1 305 ? -22.306 9.688 48.622 1.00 93.19 305 LYS A C 1
ATOM 2463 O O . LYS A 1 305 ? -22.287 10.140 47.480 1.00 93.19 305 LYS A O 1
ATOM 2468 N N . THR A 1 306 ? -23.296 8.921 49.067 1.00 90.56 306 THR A N 1
ATOM 2469 C CA . THR A 1 306 ? -24.406 8.420 48.235 1.00 90.56 306 THR A CA 1
ATOM 2470 C C . THR A 1 306 ? -25.712 9.193 48.407 1.00 90.56 306 THR A C 1
ATOM 2472 O O . THR A 1 306 ? -26.730 8.778 47.864 1.00 90.56 306 THR A O 1
ATOM 2475 N N . SER A 1 307 ? -25.701 10.349 49.085 1.00 91.38 307 SER A N 1
ATOM 2476 C CA . SER A 1 307 ? -26.913 11.120 49.425 1.00 91.38 307 SER A CA 1
ATOM 2477 C C . SER A 1 307 ? -27.794 11.498 48.224 1.00 91.38 307 SER A C 1
ATOM 2479 O O . SER A 1 307 ? -28.995 11.702 48.373 1.00 91.38 307 SER A O 1
ATOM 2481 N N . GLU A 1 308 ? -27.216 11.597 47.024 1.00 89.62 308 GLU A N 1
ATOM 2482 C CA . GLU A 1 308 ? -27.979 11.844 45.793 1.00 89.62 308 GLU A CA 1
ATOM 2483 C C . GLU A 1 308 ? -28.661 10.596 45.222 1.00 89.62 308 GLU A C 1
ATOM 2485 O O . GLU A 1 308 ? -29.667 10.710 44.528 1.00 89.62 308 GLU A O 1
ATOM 2490 N N . LEU A 1 309 ? -28.127 9.411 45.525 1.00 91.50 309 LEU A N 1
ATOM 2491 C CA . LEU A 1 309 ? -28.735 8.138 45.166 1.00 91.50 309 LEU A CA 1
ATOM 2492 C C . LEU A 1 309 ? -29.746 7.691 46.202 1.00 91.50 309 LEU A C 1
ATOM 2494 O O . LEU A 1 309 ? -30.699 7.012 45.842 1.00 91.50 309 LEU A O 1
ATOM 2498 N N . GLY A 1 310 ? -29.532 8.013 47.475 1.00 93.12 310 GLY A N 1
ATOM 2499 C CA . GLY A 1 310 ? -30.274 7.416 48.571 1.00 93.12 310 GLY A CA 1
ATOM 2500 C C . GLY A 1 310 ? -29.642 7.649 49.936 1.00 93.12 310 GLY A C 1
ATOM 2501 O O . GLY A 1 310 ? -28.692 8.416 50.079 1.00 93.12 310 GLY A O 1
ATOM 2502 N N . SER A 1 311 ? -30.162 6.957 50.942 1.00 94.81 311 SER A N 1
ATOM 2503 C CA . SER A 1 311 ? -29.550 6.864 52.267 1.00 94.81 311 SER A CA 1
ATOM 2504 C C . SER A 1 311 ? -29.238 5.409 52.605 1.00 94.81 311 SER A C 1
ATOM 2506 O O . SER A 1 311 ? -30.051 4.516 52.372 1.00 94.81 311 SER A O 1
ATOM 2508 N N . TYR A 1 312 ? -28.044 5.164 53.143 1.00 96.88 312 TYR A N 1
ATOM 2509 C CA . TYR A 1 312 ? -27.648 3.865 53.681 1.00 96.88 312 TYR A CA 1
ATOM 2510 C C . TYR A 1 312 ? -27.609 3.928 55.207 1.00 96.88 312 TYR A C 1
ATOM 2512 O O . TYR A 1 312 ? -27.025 4.850 55.776 1.00 96.88 312 TYR A O 1
ATOM 2520 N N . SER A 1 313 ? -28.220 2.945 55.866 1.00 96.94 313 SER A N 1
ATOM 2521 C CA . SER A 1 313 ? -28.155 2.768 57.317 1.00 96.94 313 SER A CA 1
ATOM 2522 C C . SER A 1 313 ? -27.265 1.574 57.638 1.00 96.94 313 SER A C 1
ATOM 2524 O O . SER A 1 313 ? -27.642 0.435 57.376 1.00 96.94 313 SER A O 1
ATOM 2526 N N . SER A 1 314 ? -26.104 1.816 58.250 1.00 95.75 314 SER A N 1
ATOM 2527 C CA . SER A 1 314 ? -25.186 0.749 58.677 1.00 95.75 314 SER A CA 1
ATOM 2528 C C . SER A 1 314 ? -25.762 -0.137 59.785 1.00 95.75 314 SER A C 1
ATOM 2530 O O . SER A 1 314 ? -25.379 -1.293 59.894 1.00 95.75 314 SER A O 1
ATOM 2532 N N . LYS A 1 315 ? -26.705 0.379 60.587 1.00 96.69 315 LYS A N 1
ATOM 2533 C CA . LYS A 1 315 ? -27.361 -0.375 61.667 1.00 96.69 315 LYS A CA 1
ATOM 2534 C C . LYS A 1 315 ? -28.360 -1.403 61.140 1.00 96.69 315 LYS A C 1
ATOM 2536 O O . LYS A 1 315 ? -28.482 -2.481 61.705 1.00 96.69 315 LYS A O 1
ATOM 2541 N N . THR A 1 316 ? -29.122 -1.035 60.112 1.00 96.62 316 THR A N 1
ATOM 2542 C CA . THR A 1 316 ? -30.166 -1.901 59.538 1.00 96.62 316 THR A CA 1
ATOM 2543 C C . THR A 1 316 ? -29.718 -2.591 58.255 1.00 96.62 316 THR A C 1
ATOM 2545 O O . THR A 1 316 ? -30.431 -3.452 57.758 1.00 96.62 316 THR A O 1
ATOM 2548 N N . GLU A 1 317 ? -28.566 -2.199 57.710 1.00 97.00 317 GLU A N 1
ATOM 2549 C CA . GLU A 1 317 ? -28.045 -2.628 56.410 1.00 97.00 317 GLU A CA 1
ATOM 2550 C C . GLU A 1 317 ? -29.036 -2.410 55.259 1.00 97.00 317 GLU A C 1
ATOM 2552 O O . GLU A 1 317 ? -29.080 -3.172 54.293 1.00 97.00 317 GLU A O 1
ATOM 2557 N N . ILE A 1 318 ? -29.851 -1.358 55.359 1.00 97.06 318 ILE A N 1
ATOM 2558 C CA . ILE A 1 318 ? -30.839 -0.995 54.341 1.00 97.06 318 ILE A CA 1
ATOM 2559 C C . ILE A 1 318 ? -30.327 0.216 53.571 1.00 97.06 318 ILE A C 1
ATOM 2561 O O . ILE A 1 318 ? -29.999 1.251 54.157 1.00 97.06 318 ILE A O 1
ATOM 2565 N N . PHE A 1 319 ? -30.303 0.089 52.246 1.00 96.81 319 PHE A N 1
ATOM 2566 C CA . PHE A 1 319 ? -30.152 1.208 51.327 1.00 96.81 319 PHE A CA 1
ATOM 2567 C C . PHE A 1 319 ? -31.530 1.620 50.800 1.00 96.81 319 PHE A C 1
ATOM 2569 O O . PHE A 1 319 ? -32.246 0.814 50.202 1.00 96.81 319 PHE A O 1
ATOM 2576 N N . LYS A 1 320 ? -31.902 2.882 51.020 1.00 96.00 320 LYS A N 1
ATOM 2577 C CA . LYS A 1 320 ? -33.130 3.495 50.514 1.00 96.00 320 LYS A CA 1
ATOM 2578 C C . LYS A 1 320 ? -32.799 4.383 49.332 1.00 96.00 320 LYS A C 1
ATOM 2580 O O . LYS A 1 320 ? -32.226 5.455 49.509 1.00 96.00 320 LYS A O 1
ATOM 2585 N N . ARG A 1 321 ? -33.175 3.959 48.128 1.00 93.44 321 ARG A N 1
ATOM 2586 C CA . ARG A 1 321 ? -32.888 4.709 46.909 1.00 93.44 321 ARG A CA 1
ATOM 2587 C C . ARG A 1 321 ? -33.881 5.857 46.706 1.00 93.44 321 ARG A C 1
ATOM 2589 O O . ARG A 1 321 ? -35.092 5.648 46.634 1.00 93.44 321 ARG A O 1
ATOM 2596 N N . ASN A 1 322 ? -33.350 7.060 46.520 1.00 86.69 322 ASN A N 1
ATOM 2597 C CA . ASN A 1 322 ? -34.094 8.258 46.166 1.00 86.69 322 ASN A CA 1
ATOM 2598 C C . ASN A 1 322 ? -34.519 8.216 44.692 1.00 86.69 322 ASN A C 1
ATOM 2600 O O . ASN A 1 322 ? -33.834 7.692 43.813 1.00 86.69 322 ASN A O 1
ATOM 2604 N N . GLY A 1 323 ? -35.695 8.769 44.409 1.00 72.44 323 GLY A N 1
ATOM 2605 C CA . GLY A 1 323 ? -36.356 8.588 43.122 1.00 72.44 323 GLY A CA 1
ATOM 2606 C C . GLY A 1 323 ? -35.760 9.327 41.922 1.00 72.44 323 GLY A C 1
ATOM 2607 O O . GLY A 1 323 ? -36.263 9.151 40.812 1.00 72.44 323 GLY A O 1
ATOM 2608 N N . ASN A 1 324 ? -34.732 10.146 42.104 1.00 77.75 324 ASN A N 1
ATOM 2609 C CA . ASN A 1 324 ? -34.208 10.977 41.030 1.00 77.75 324 ASN A CA 1
ATOM 2610 C C . ASN A 1 324 ? -32.954 10.319 40.456 1.00 77.75 324 ASN A C 1
ATOM 2612 O O . ASN A 1 324 ? -32.005 10.045 41.187 1.00 77.75 324 ASN A O 1
ATOM 2616 N N . LYS A 1 325 ? -32.945 10.044 39.144 1.00 78.38 325 LYS A N 1
ATOM 2617 C CA . LYS A 1 325 ? -31.695 9.695 38.459 1.00 78.38 325 LYS A CA 1
ATOM 2618 C C . LYS A 1 325 ? -30.800 10.940 38.499 1.00 78.38 325 LYS A C 1
ATOM 2620 O O . LYS A 1 325 ? -31.274 11.999 38.080 1.00 78.38 325 LYS A O 1
ATOM 2625 N N . PRO A 1 326 ? -29.555 10.848 38.997 1.00 79.56 326 PRO A N 1
ATOM 2626 C CA . PRO A 1 326 ? -28.642 11.978 38.948 1.00 79.56 326 PRO A CA 1
ATOM 2627 C C . PRO A 1 326 ? -28.478 12.432 37.497 1.00 79.56 326 PRO A C 1
ATOM 2629 O O . PRO A 1 326 ? -28.229 11.615 36.607 1.00 79.56 326 PRO A O 1
ATOM 2632 N N . ASN A 1 327 ? -28.644 13.728 37.252 1.00 80.00 327 ASN A N 1
ATOM 2633 C CA . ASN A 1 327 ? -28.367 14.304 35.946 1.00 80.00 327 ASN A CA 1
ATOM 2634 C C . ASN A 1 327 ? -26.886 14.686 35.898 1.00 80.00 327 ASN A C 1
ATOM 2636 O O . ASN A 1 327 ? -26.517 15.793 36.289 1.00 80.00 327 ASN A O 1
ATOM 2640 N N . TYR A 1 328 ? -26.031 13.756 35.472 1.00 78.12 328 TYR A N 1
ATOM 2641 C CA . TYR A 1 328 ? -24.643 14.105 35.187 1.00 78.12 328 TYR A CA 1
ATOM 2642 C C . TYR A 1 328 ? -24.594 14.833 33.851 1.00 78.12 328 TYR A C 1
ATOM 2644 O O . TYR A 1 328 ? -25.067 14.266 32.855 1.00 78.12 328 TYR A O 1
ATOM 2652 N N . PRO A 1 329 ? -24.028 16.055 33.801 1.00 73.00 329 PRO A N 1
ATOM 2653 C CA . PRO A 1 329 ? -23.870 16.758 32.542 1.00 73.00 329 PRO A CA 1
ATOM 2654 C C . PRO A 1 329 ? -23.173 15.826 31.555 1.00 73.00 329 PRO A C 1
ATOM 2656 O O . PRO A 1 329 ? -22.254 15.085 31.922 1.00 73.00 329 PRO A O 1
ATOM 2659 N N . ALA A 1 330 ? -23.642 15.824 30.306 1.00 66.94 330 ALA A N 1
ATOM 2660 C CA . ALA A 1 330 ? -22.901 15.161 29.250 1.00 66.94 330 ALA A CA 1
ATOM 2661 C C . ALA A 1 330 ? -21.468 15.694 29.322 1.00 66.94 330 ALA A C 1
ATOM 2663 O O . ALA A 1 330 ? -21.263 16.914 29.337 1.00 66.94 330 ALA A O 1
ATOM 2664 N N . THR A 1 331 ? -20.484 14.797 29.405 1.00 58.72 331 THR A N 1
ATOM 2665 C CA . THR A 1 331 ? -19.111 15.180 29.098 1.00 58.72 331 THR A CA 1
ATOM 2666 C C . THR A 1 331 ? -19.205 15.908 27.771 1.00 58.72 331 THR A C 1
ATOM 2668 O O . THR A 1 331 ? -19.843 15.404 26.840 1.00 58.72 331 THR A O 1
ATOM 2671 N N . LYS A 1 332 ? -18.679 17.142 27.697 1.00 58.84 332 LYS A N 1
ATOM 2672 C CA . LYS A 1 332 ? -18.464 17.779 26.397 1.00 58.84 332 LYS A CA 1
ATOM 2673 C C . LYS A 1 332 ? -17.700 16.721 25.632 1.00 58.84 332 LYS A C 1
ATOM 2675 O O . LYS A 1 332 ? -16.558 16.464 26.012 1.00 58.84 332 LYS A O 1
ATOM 2680 N N . LYS A 1 333 ? -18.363 16.032 24.685 1.00 52.56 333 LYS A N 1
ATOM 2681 C CA . LYS A 1 333 ? -17.705 15.045 23.834 1.00 52.56 333 LYS A CA 1
ATOM 2682 C C . LYS A 1 333 ? -16.435 15.757 23.440 1.00 52.56 333 LYS A C 1
ATOM 2684 O O . LYS A 1 333 ? -16.543 16.860 22.894 1.00 52.56 333 LYS A O 1
ATOM 2689 N N . ALA A 1 334 ? -15.276 15.220 23.827 1.00 46.72 334 ALA A N 1
ATOM 2690 C CA . ALA A 1 334 ? -14.049 15.646 23.195 1.00 46.72 334 ALA A CA 1
ATOM 2691 C C . ALA A 1 334 ? -14.401 15.470 21.729 1.00 46.72 334 ALA A C 1
ATOM 2693 O O . ALA A 1 334 ? -14.688 14.350 21.301 1.00 46.72 334 ALA A O 1
ATOM 2694 N N . SER A 1 335 ? -14.641 16.594 21.039 1.00 41.66 335 SER A N 1
ATOM 2695 C CA . SER A 1 335 ? -15.070 16.579 19.651 1.00 41.66 335 SER A CA 1
ATOM 2696 C C . SER A 1 335 ? -14.153 15.584 18.977 1.00 41.66 335 SER A C 1
ATOM 2698 O O . SER A 1 335 ? -12.984 15.568 19.362 1.00 41.66 335 SER A O 1
ATOM 2700 N N . ASN A 1 336 ? -14.663 14.768 18.058 1.00 44.41 336 ASN A N 1
ATOM 2701 C CA . ASN A 1 336 ? -13.899 13.826 17.239 1.00 44.41 336 ASN A CA 1
ATOM 2702 C C . ASN A 1 336 ? -12.795 14.539 16.416 1.00 44.41 336 ASN A C 1
ATOM 2704 O O . ASN A 1 336 ? -12.700 14.380 15.202 1.00 44.41 336 ASN A O 1
ATOM 2708 N N . GLY A 1 337 ? -11.958 15.365 17.039 1.00 40.62 337 GLY A N 1
ATOM 2709 C CA . GLY A 1 337 ? -10.620 15.661 16.631 1.00 40.62 337 GLY A CA 1
ATOM 2710 C C . GLY A 1 337 ? -9.989 14.301 16.613 1.00 40.62 337 GLY A C 1
ATOM 2711 O O . GLY A 1 337 ? -9.801 13.696 17.668 1.00 40.62 337 GLY A O 1
ATOM 2712 N N . LYS A 1 338 ? -9.845 13.801 15.382 1.00 43.69 338 LYS A N 1
ATOM 2713 C CA . LYS A 1 338 ? -8.903 12.774 14.971 1.00 43.69 338 LYS A CA 1
ATOM 2714 C C . LYS A 1 338 ? -8.031 12.439 16.166 1.00 43.69 338 LYS A C 1
ATOM 2716 O O . LYS A 1 338 ? -7.128 13.214 16.483 1.00 43.69 338 LYS A O 1
ATOM 2721 N N . SER A 1 339 ? -8.353 11.350 16.863 1.00 42.12 339 SER A N 1
ATOM 2722 C CA . SER A 1 339 ? -7.351 10.697 17.683 1.00 42.12 339 SER A CA 1
ATOM 2723 C C . SER A 1 339 ? -6.256 10.389 16.678 1.00 42.12 339 SER A C 1
ATOM 2725 O O . SER A 1 339 ? -6.387 9.487 15.852 1.00 42.12 339 SER A O 1
ATOM 2727 N N . GLY A 1 340 ? -5.275 11.288 16.607 1.00 38.41 340 GLY A N 1
ATOM 2728 C CA . GLY A 1 340 ? -4.042 11.041 15.917 1.00 38.41 340 GLY A CA 1
ATOM 2729 C C . GLY A 1 340 ? -3.472 9.877 16.685 1.00 38.41 340 GLY A C 1
ATOM 2730 O O . GLY A 1 340 ? -2.838 10.076 17.718 1.00 38.41 340 GLY A O 1
ATOM 2731 N N . MET A 1 341 ? -3.766 8.665 16.214 1.00 38.84 341 MET A N 1
ATOM 2732 C CA . MET A 1 341 ? -2.833 7.571 16.342 1.00 38.84 341 MET A CA 1
ATOM 2733 C C . MET A 1 341 ? -1.509 8.179 15.899 1.00 38.84 341 MET A C 1
ATOM 2735 O O . MET A 1 341 ? -1.285 8.426 14.715 1.00 38.84 341 MET A O 1
ATOM 2739 N N . ARG A 1 342 ? -0.687 8.555 16.883 1.00 36.91 342 ARG A N 1
ATOM 2740 C CA . ARG A 1 342 ? 0.744 8.668 16.691 1.00 36.91 342 ARG A CA 1
ATOM 2741 C C . ARG A 1 342 ? 1.118 7.297 16.156 1.00 36.91 342 ARG A C 1
ATOM 2743 O O . ARG A 1 342 ? 1.120 6.326 16.908 1.00 36.91 342 ARG A O 1
ATOM 2750 N N . ASN A 1 343 ? 1.285 7.206 14.841 1.00 36.12 343 ASN A N 1
ATOM 2751 C CA . ASN A 1 343 ? 1.994 6.094 14.252 1.00 36.12 343 ASN A CA 1
ATOM 2752 C C . ASN A 1 343 ? 3.340 6.098 14.967 1.00 36.12 343 ASN A C 1
ATOM 2754 O O . ASN A 1 343 ? 4.102 7.058 14.849 1.00 36.12 343 ASN A O 1
ATOM 2758 N N . ASN A 1 344 ? 3.582 5.077 15.781 1.00 36.91 344 ASN A N 1
ATOM 2759 C CA . ASN A 1 344 ? 4.923 4.756 16.227 1.00 36.91 344 ASN A CA 1
ATOM 2760 C C . ASN A 1 344 ? 5.679 4.249 14.991 1.00 36.91 344 ASN A C 1
ATOM 2762 O O . ASN A 1 344 ? 5.895 3.053 14.834 1.00 36.91 344 ASN A O 1
ATOM 2766 N N . ASP A 1 345 ? 6.041 5.172 14.100 1.00 37.72 345 ASP A N 1
ATOM 2767 C CA . ASP A 1 345 ? 7.071 4.993 13.080 1.00 37.72 345 ASP A CA 1
ATOM 2768 C C . ASP A 1 345 ? 8.445 5.211 13.745 1.00 37.72 345 ASP A C 1
ATOM 2770 O O . ASP A 1 345 ? 9.247 6.039 13.329 1.00 37.72 345 ASP A O 1
ATOM 2774 N N . GLU A 1 346 ? 8.713 4.474 14.824 1.00 40.28 346 GLU A N 1
ATOM 2775 C CA . GLU A 1 346 ? 10.049 4.308 15.400 1.00 40.28 346 GLU A CA 1
ATOM 2776 C C . GLU A 1 346 ? 10.463 2.855 15.171 1.00 40.28 346 GLU A C 1
ATOM 2778 O O . GLU A 1 346 ? 10.279 1.997 16.027 1.00 40.28 346 GLU A O 1
ATOM 2783 N N . ASN A 1 347 ? 10.924 2.563 13.952 1.00 43.38 347 ASN A N 1
ATOM 2784 C CA . ASN A 1 347 ? 11.918 1.521 13.663 1.00 43.38 347 ASN A CA 1
ATOM 2785 C C . ASN A 1 347 ? 12.237 1.493 12.164 1.00 43.38 347 ASN A C 1
ATOM 2787 O O . ASN A 1 347 ? 11.858 0.574 11.442 1.00 43.38 347 ASN A O 1
ATOM 2791 N N . LYS A 1 348 ? 12.949 2.520 11.693 1.00 43.25 348 LYS A N 1
ATOM 2792 C CA . LYS A 1 348 ? 13.818 2.452 10.506 1.00 43.25 348 LYS A CA 1
ATOM 2793 C C . LYS A 1 348 ? 14.975 3.436 10.686 1.00 43.25 348 LYS A C 1
ATOM 2795 O O . LYS A 1 348 ? 15.040 4.472 10.037 1.00 43.25 348 LYS A O 1
ATOM 2800 N N . ALA A 1 349 ? 15.881 3.089 11.586 1.00 45.00 349 ALA A N 1
ATOM 2801 C CA . ALA A 1 349 ? 17.271 3.504 11.506 1.00 45.00 349 ALA A CA 1
ATOM 2802 C C . ALA A 1 349 ? 18.121 2.244 11.708 1.00 45.00 349 ALA A C 1
ATOM 2804 O O . ALA A 1 349 ? 17.751 1.375 12.493 1.00 45.00 349 ALA A O 1
ATOM 2805 N N . ASP A 1 350 ? 19.207 2.167 10.948 1.00 51.25 350 ASP A N 1
ATOM 2806 C CA . ASP A 1 350 ? 20.287 1.177 11.005 1.00 51.25 350 ASP A CA 1
ATOM 2807 C C . ASP A 1 350 ? 20.093 -0.135 10.227 1.00 51.25 350 ASP A C 1
ATOM 2809 O O . ASP A 1 350 ? 19.941 -1.223 10.775 1.00 51.25 350 ASP A O 1
ATOM 2813 N N . ALA A 1 351 ? 20.222 -0.020 8.899 1.00 49.84 351 ALA A N 1
ATOM 2814 C CA . ALA A 1 351 ? 20.896 -1.026 8.075 1.00 49.84 351 ALA A CA 1
ATOM 2815 C C . ALA A 1 351 ? 21.420 -0.411 6.758 1.00 49.84 351 ALA A C 1
ATOM 2817 O O . ALA A 1 351 ? 20.737 -0.467 5.734 1.00 49.84 351 ALA A O 1
ATOM 2818 N N . LYS A 1 352 ? 22.663 0.090 6.839 1.00 42.38 352 LYS A N 1
ATOM 2819 C CA . LYS A 1 352 ? 23.709 0.324 5.815 1.00 42.38 352 LYS A CA 1
ATOM 2820 C C . LYS A 1 352 ? 24.214 1.753 5.707 1.00 42.38 352 LYS A C 1
ATOM 2822 O O . LYS A 1 352 ? 23.440 2.628 5.268 1.00 42.38 352 LYS A O 1
#